Protein AF-A0A162ZWJ3-F1 (afdb_monomer_lite)

Foldseek 3Di:
DPPVVVVVVVVVVVPPDDDDVVVVVVVVVVVVVVVVVVVVVVVVVVVVVVVVLVVLLVCVCVVVPDDPQEAEAADPCLVAFAPADPVRVVVLVVDDFPDKDKDWDDDPPDPPWIKIWIWTHDRSWIWIWIDTPPDIDTAKTKDQDQPTHTPQPDGFFDFLVVVLVSGPPSVPDDPPGQWYWHAHPVAGKIWIWGDDPRTTRIIMIHHDDD

Sequence (210 aa):
MKQILLYTFIIFLFSCKPEVKNSKAIESMEKQLIEMEKKREEMEKRLKRDDSLLAEIQIAIEKNKFVPDVTVIDEKYSLNPFKLEKPILKNLFRSQYSSVDTTLFNNRHVDNQIDTVFTFKYGSSFIEIYKNSSEEFIKNGFSNSDTLNLNRGLRYGMSKTDFLKLLSNKDSISNSHNNFRIQNPEIVQNVDLKFVNSKLEYIHFEGYLD

Secondary structure (DSSP, 8-state):
--SHHHHHHHHHHTTS---SHHHHHHHHHHHHHHHHHHHHHHHHHHHHHHHHHHHHHHHHHHHHSPPS--EEEE-GGGS--B--PSSHHHHHTTS--SEEEEEEEE-SSSTTPEEEEEEEEETTEEEEEEE-SS-EEEEEEEESSTTS-BSTT--TT-BHHHHHTTSTTGGGS-TT--EEEEEETTTTEEEEEEEETTEEEEEEEE----

Organism: NCBI:txid1642818

pLDDT: mean 80.09, std 12.93, range [47.34, 94.94]

Structure (mmCIF, N/CA/C/O backbone):
data_AF-A0A162ZWJ3-F1
#
_entry.id   AF-A0A162ZWJ3-F1
#
loop_
_atom_site.group_PDB
_atom_site.id
_atom_site.type_symbol
_atom_site.label_atom_id
_atom_site.label_alt_id
_atom_site.label_comp_id
_atom_site.label_asym_id
_atom_site.label_entity_id
_atom_site.label_seq_id
_atom_site.pdbx_PDB_ins_code
_atom_site.Cartn_x
_atom_site.Cartn_y
_atom_site.Cartn_z
_atom_site.occupancy
_atom_site.B_iso_or_equiv
_atom_site.auth_seq_id
_atom_site.auth_comp_id
_atom_site.auth_asym_id
_atom_site.auth_atom_id
_atom_site.pdbx_PDB_model_num
ATOM 1 N N . MET A 1 1 ? 44.476 -43.364 -73.609 1.00 53.72 1 MET A N 1
ATOM 2 C CA . MET A 1 1 ? 44.354 -43.952 -72.251 1.00 53.72 1 MET A CA 1
ATOM 3 C C . MET A 1 1 ? 44.973 -43.044 -71.173 1.00 53.72 1 MET A C 1
ATOM 5 O O . MET A 1 1 ? 45.915 -43.444 -70.509 1.00 53.72 1 MET A O 1
ATOM 9 N N . LYS A 1 2 ? 44.483 -41.807 -70.991 1.00 50.19 2 LYS A N 1
ATOM 10 C CA . LYS A 1 2 ? 44.913 -40.925 -69.874 1.00 50.19 2 LYS A CA 1
ATOM 11 C C . LYS A 1 2 ? 43.765 -40.172 -69.177 1.00 50.19 2 LYS A C 1
ATOM 13 O O . LYS A 1 2 ? 43.999 -39.562 -68.147 1.00 50.19 2 LYS A O 1
ATOM 18 N N . GLN A 1 3 ? 42.528 -40.259 -69.677 1.00 50.03 3 GLN A N 1
ATOM 19 C CA . GLN A 1 3 ? 41.362 -39.581 -69.081 1.00 50.03 3 GLN A CA 1
ATOM 20 C C . GLN A 1 3 ? 40.516 -40.461 -68.146 1.00 50.03 3 GLN A C 1
ATOM 22 O O . GLN A 1 3 ? 39.739 -39.930 -67.363 1.00 50.03 3 GLN A O 1
ATOM 27 N N . ILE A 1 4 ? 40.695 -41.787 -68.158 1.00 52.69 4 ILE A N 1
ATOM 28 C CA . ILE A 1 4 ? 39.916 -42.703 -67.301 1.00 52.69 4 ILE A CA 1
ATOM 29 C C . ILE A 1 4 ? 40.479 -42.765 -65.867 1.00 52.69 4 ILE A C 1
ATOM 31 O O . ILE A 1 4 ? 39.736 -43.033 -64.931 1.00 52.69 4 ILE A O 1
ATOM 35 N N . LEU A 1 5 ? 41.759 -42.429 -65.659 1.00 49.91 5 LEU A N 1
ATOM 36 C CA . LEU A 1 5 ? 42.382 -42.461 -64.327 1.00 49.91 5 LEU A CA 1
ATOM 37 C C . LEU A 1 5 ? 42.019 -41.271 -63.421 1.00 49.91 5 LEU A C 1
ATOM 39 O O . LEU A 1 5 ? 42.228 -41.352 -62.215 1.00 49.91 5 LEU A O 1
ATOM 43 N N . LEU A 1 6 ? 41.485 -40.172 -63.969 1.00 48.44 6 LEU A N 1
ATOM 44 C CA . LEU A 1 6 ? 41.159 -38.985 -63.168 1.00 48.44 6 LEU A CA 1
ATOM 45 C C . LEU A 1 6 ? 39.773 -39.090 -62.508 1.00 48.44 6 LEU A C 1
ATOM 47 O O . LEU A 1 6 ? 39.563 -38.554 -61.424 1.00 48.44 6 LEU A O 1
ATOM 51 N N . TYR A 1 7 ? 38.844 -39.833 -63.118 1.00 51.84 7 TYR A N 1
ATOM 52 C CA . TYR A 1 7 ? 37.484 -39.992 -62.592 1.00 51.84 7 TYR A CA 1
ATOM 53 C C . TYR A 1 7 ? 37.395 -40.982 -61.422 1.00 51.84 7 TYR A C 1
ATOM 55 O O . TYR A 1 7 ? 36.586 -40.789 -60.518 1.00 51.84 7 TYR A O 1
ATOM 63 N N . THR A 1 8 ? 38.262 -41.995 -61.366 1.00 54.22 8 THR A N 1
ATOM 64 C CA . THR A 1 8 ? 38.306 -42.941 -60.239 1.00 54.22 8 THR A CA 1
ATOM 65 C C . THR A 1 8 ? 38.933 -42.348 -58.975 1.00 54.22 8 THR A C 1
ATOM 67 O O . THR A 1 8 ? 38.566 -42.758 -57.876 1.00 54.22 8 THR A O 1
ATOM 70 N N . PHE A 1 9 ? 39.803 -41.339 -59.089 1.00 52.16 9 PHE A N 1
ATOM 71 C CA . PHE A 1 9 ? 40.404 -40.684 -57.918 1.00 52.16 9 PHE A CA 1
ATOM 72 C C . PHE A 1 9 ? 39.427 -39.732 -57.200 1.00 52.16 9 PHE A C 1
ATOM 74 O O . PHE A 1 9 ? 39.486 -39.586 -55.981 1.00 52.16 9 PHE A O 1
ATOM 81 N N . ILE A 1 10 ? 38.473 -39.141 -57.929 1.00 54.44 10 ILE A N 1
ATOM 82 C CA . ILE A 1 10 ? 37.449 -38.253 -57.349 1.00 54.44 10 ILE A CA 1
ATOM 83 C C . ILE A 1 10 ? 36.386 -39.057 -56.582 1.00 54.44 10 ILE A C 1
ATOM 85 O O . ILE A 1 10 ? 35.936 -38.622 -55.524 1.00 54.44 10 ILE A O 1
ATOM 89 N N . ILE A 1 11 ? 36.046 -40.267 -57.040 1.00 56.38 11 ILE A N 1
ATOM 90 C CA . ILE A 1 11 ? 35.100 -41.1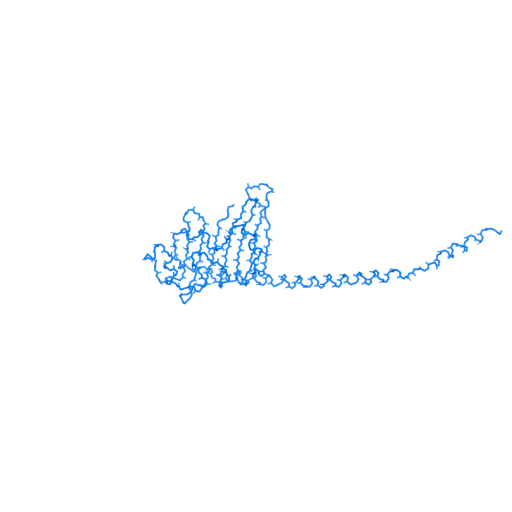51 -56.334 1.00 56.38 11 ILE A CA 1
ATOM 91 C C . ILE A 1 11 ? 35.707 -41.672 -55.017 1.00 56.38 11 ILE A C 1
ATOM 93 O O . ILE A 1 11 ? 34.995 -41.820 -54.026 1.00 56.38 11 ILE A O 1
ATOM 97 N N . PHE A 1 12 ? 37.031 -41.863 -54.954 1.00 51.53 12 PHE A N 1
ATOM 98 C CA . PHE A 1 12 ? 37.709 -42.307 -53.730 1.00 51.53 12 PHE A CA 1
ATOM 99 C C . PHE A 1 12 ? 37.776 -41.219 -52.641 1.00 51.53 12 PHE A C 1
ATOM 101 O O . PHE A 1 12 ? 37.755 -41.536 -51.453 1.00 51.53 12 PHE A O 1
ATOM 108 N N . LEU A 1 13 ? 37.789 -39.934 -53.020 1.00 49.53 13 LEU A N 1
ATOM 109 C CA . LEU A 1 13 ? 37.800 -38.813 -52.068 1.00 49.53 13 LEU A CA 1
ATOM 110 C C . LEU A 1 13 ? 36.421 -38.506 -51.459 1.00 49.53 13 LEU A C 1
ATOM 112 O O . LEU A 1 13 ? 36.355 -37.888 -50.399 1.00 49.53 13 LEU A O 1
ATOM 116 N N . PHE A 1 14 ? 35.330 -38.988 -52.063 1.00 50.22 14 PHE A N 1
ATOM 117 C CA . PHE A 1 14 ? 33.974 -38.854 -51.513 1.00 50.22 14 PHE A CA 1
ATOM 118 C C . PHE A 1 14 ? 33.547 -40.005 -50.589 1.00 50.22 14 PHE A C 1
ATOM 120 O O . PHE A 1 14 ? 32.457 -39.959 -50.027 1.00 50.22 14 PHE A O 1
ATOM 127 N N . SER A 1 15 ? 34.407 -41.005 -50.363 1.00 47.34 15 SER A N 1
ATOM 128 C CA . SER A 1 15 ? 34.118 -42.116 -49.443 1.00 47.34 15 SER A CA 1
ATOM 129 C C . SER A 1 15 ? 34.681 -41.916 -48.025 1.00 47.34 15 SER A C 1
ATOM 131 O O . SER A 1 15 ? 34.673 -42.844 -47.210 1.00 47.34 15 SER A O 1
ATOM 133 N N . CYS A 1 16 ? 35.143 -40.705 -47.692 1.00 49.50 16 CYS A N 1
ATOM 134 C CA . CYS A 1 16 ? 35.454 -40.319 -46.317 1.00 49.50 16 CYS A CA 1
ATOM 135 C C . CYS A 1 16 ? 34.159 -40.071 -45.530 1.00 49.50 16 CYS A C 1
ATOM 137 O O . CYS A 1 16 ? 33.628 -38.965 -45.519 1.00 49.50 16 CYS A O 1
ATOM 139 N N . LYS A 1 17 ? 33.681 -41.145 -44.890 1.00 53.56 17 LYS A N 1
ATOM 140 C CA . LYS A 1 17 ? 32.814 -41.205 -43.699 1.00 53.56 17 LYS A CA 1
ATOM 141 C C . LYS A 1 17 ? 32.228 -39.859 -43.220 1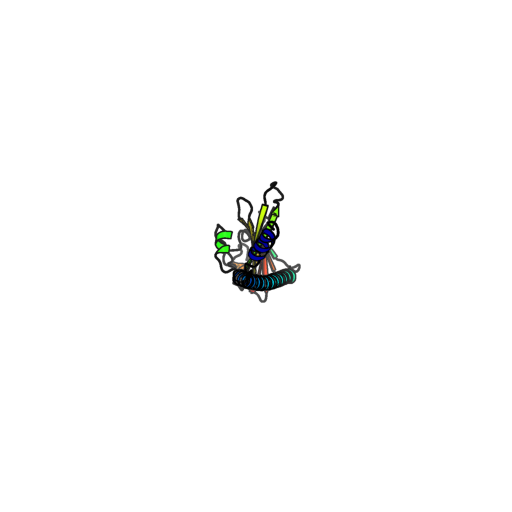.00 53.56 17 LYS A C 1
ATOM 143 O O . LYS A 1 17 ? 32.961 -39.077 -42.604 1.00 53.56 17 LYS A O 1
ATOM 148 N N . PRO A 1 18 ? 30.908 -39.628 -43.333 1.00 56.66 18 PRO A N 1
ATOM 149 C CA . PRO A 1 18 ? 30.226 -38.862 -42.303 1.00 56.66 18 PRO A CA 1
ATOM 150 C C . PRO A 1 18 ? 30.114 -39.745 -41.042 1.00 56.66 18 PRO A C 1
ATOM 152 O O . PRO A 1 18 ? 30.454 -40.920 -41.075 1.00 56.66 18 PRO A O 1
ATOM 155 N N . GLU A 1 19 ? 29.616 -39.196 -39.938 1.00 55.38 19 GLU A N 1
ATOM 156 C CA . GLU A 1 19 ? 29.216 -39.953 -38.733 1.00 55.38 19 GLU A CA 1
ATOM 157 C C . GLU A 1 19 ? 30.344 -40.396 -37.793 1.00 55.38 19 GLU A C 1
ATOM 159 O O . GLU A 1 19 ? 30.771 -41.536 -37.820 1.00 55.38 19 GLU A O 1
ATOM 164 N N . VAL A 1 20 ? 30.760 -39.492 -36.893 1.00 51.88 20 VAL A N 1
ATOM 165 C CA . VAL A 1 20 ? 30.889 -39.765 -35.433 1.00 51.88 20 VAL A CA 1
ATOM 166 C C . VAL A 1 20 ? 30.821 -38.436 -34.646 1.00 51.88 20 VAL A C 1
ATOM 168 O O . VAL A 1 20 ? 30.349 -38.403 -33.515 1.00 51.88 20 VAL A O 1
ATOM 171 N N . LYS A 1 21 ? 31.218 -37.292 -35.231 1.00 50.81 21 LYS A N 1
ATOM 172 C CA . LYS A 1 21 ? 31.244 -35.996 -34.510 1.00 50.81 21 LYS A CA 1
ATOM 173 C C . LYS A 1 21 ? 29.876 -35.325 -34.287 1.00 50.81 21 LYS A C 1
ATOM 175 O O . LYS A 1 21 ? 29.793 -34.447 -33.436 1.00 50.81 21 LYS A O 1
ATOM 180 N N . ASN A 1 22 ? 28.816 -35.752 -34.980 1.00 56.41 22 ASN A N 1
ATOM 181 C CA . ASN A 1 22 ? 27.479 -35.150 -34.849 1.00 56.41 22 ASN A CA 1
ATOM 182 C C . ASN A 1 22 ? 26.631 -35.728 -33.704 1.00 56.41 22 ASN A C 1
ATOM 184 O O . ASN A 1 22 ? 25.796 -35.005 -33.178 1.00 56.41 22 ASN A O 1
ATOM 188 N N . SER A 1 23 ? 26.845 -36.976 -33.263 1.00 65.06 23 SER A N 1
ATOM 189 C CA . SER A 1 23 ? 25.971 -37.592 -32.241 1.00 65.06 23 SER A CA 1
ATOM 190 C C . SER A 1 23 ? 26.096 -36.898 -30.877 1.00 65.06 23 SER A C 1
ATOM 192 O O . SER A 1 23 ? 25.087 -36.591 -30.256 1.00 65.06 23 SER A O 1
ATOM 194 N N . LYS A 1 24 ? 27.315 -36.531 -30.455 1.00 72.38 24 LYS A N 1
ATOM 195 C CA . LYS A 1 24 ? 27.525 -35.790 -29.197 1.00 72.38 24 LYS A CA 1
ATOM 196 C C . LYS A 1 24 ? 26.964 -34.367 -29.231 1.00 72.38 24 LYS A C 1
ATOM 198 O O . LYS A 1 24 ? 26.539 -33.856 -28.200 1.00 72.38 24 LYS A O 1
ATOM 203 N N . ALA A 1 25 ? 26.984 -33.720 -30.398 1.00 70.31 25 ALA A N 1
ATOM 204 C CA . ALA A 1 25 ? 26.403 -32.391 -30.573 1.00 70.31 25 ALA A CA 1
ATOM 205 C C . ALA A 1 25 ? 24.869 -32.452 -30.522 1.00 70.31 25 ALA A C 1
ATOM 207 O O . ALA A 1 25 ? 24.254 -31.634 -29.846 1.00 70.31 25 ALA A O 1
ATOM 208 N N . ILE A 1 26 ? 24.273 -33.468 -31.155 1.00 75.44 26 ILE A N 1
ATOM 209 C CA . ILE A 1 26 ? 22.828 -33.725 -31.128 1.00 75.44 26 ILE A CA 1
ATOM 210 C C . ILE A 1 26 ? 22.361 -34.046 -29.701 1.00 75.44 26 ILE A C 1
ATOM 212 O O . ILE A 1 26 ? 21.466 -33.374 -29.202 1.00 75.44 26 ILE A O 1
ATOM 216 N N . GLU A 1 27 ? 23.033 -34.955 -28.986 1.00 81.19 27 GLU A N 1
ATOM 217 C CA . GLU A 1 27 ? 22.712 -35.264 -27.579 1.00 81.19 27 GLU A CA 1
ATOM 218 C C . GLU A 1 27 ? 22.840 -34.037 -26.658 1.00 81.19 27 GLU A C 1
ATOM 220 O O . GLU A 1 27 ? 22.075 -33.868 -25.707 1.00 81.19 27 GLU A O 1
ATOM 225 N N . SER A 1 28 ? 23.819 -33.164 -26.918 1.00 85.31 28 SER A N 1
ATOM 226 C CA . SER A 1 28 ? 23.982 -31.915 -26.168 1.00 85.31 28 SER A CA 1
ATOM 227 C C . SER A 1 28 ? 22.841 -30.934 -26.441 1.00 85.31 28 SER A C 1
ATOM 229 O O . SER A 1 28 ? 22.380 -30.270 -25.513 1.00 85.31 28 SER A O 1
ATOM 231 N N . MET A 1 29 ? 22.389 -30.831 -27.692 1.00 77.94 29 MET A N 1
ATOM 232 C CA . MET A 1 29 ? 21.261 -29.980 -28.069 1.00 77.94 29 MET A CA 1
ATOM 233 C C . MET A 1 29 ? 19.941 -30.500 -27.493 1.00 77.94 29 MET A C 1
ATOM 235 O O . MET A 1 29 ? 19.161 -29.710 -26.972 1.00 77.94 29 MET A O 1
ATOM 239 N N . GLU A 1 30 ? 19.713 -31.814 -27.511 1.00 88.12 30 GLU A N 1
ATOM 240 C CA . GLU A 1 30 ? 18.526 -32.437 -26.909 1.00 88.12 30 GLU A CA 1
ATOM 241 C C . GLU A 1 30 ? 18.456 -32.179 -25.401 1.00 88.12 30 GLU A C 1
ATOM 243 O O . GLU A 1 30 ? 17.410 -31.790 -24.884 1.00 88.12 30 GLU A O 1
ATOM 248 N N . LYS A 1 31 ? 19.583 -32.300 -24.687 1.00 90.50 31 LYS A N 1
ATOM 249 C CA . LYS A 1 31 ? 19.645 -31.962 -23.255 1.00 90.50 31 LYS A CA 1
ATOM 250 C C . LYS A 1 31 ? 19.317 -30.495 -22.985 1.00 90.50 31 LYS A C 1
ATOM 252 O O . LYS A 1 31 ? 18.584 -30.208 -22.041 1.00 90.50 31 LYS A O 1
ATOM 257 N N . GLN A 1 32 ? 19.833 -29.579 -23.806 1.00 86.00 32 GLN A N 1
ATOM 258 C CA . GLN A 1 32 ? 19.516 -28.153 -23.685 1.00 86.00 32 GLN A CA 1
ATOM 259 C C . GLN A 1 32 ? 18.037 -27.874 -23.968 1.00 86.00 32 GLN A C 1
ATOM 261 O O . GLN A 1 32 ? 17.426 -27.093 -23.244 1.00 86.00 32 GLN A O 1
ATOM 266 N N . LEU A 1 33 ? 17.449 -28.533 -24.970 1.00 84.81 33 LEU A N 1
ATOM 267 C CA . LEU A 1 33 ? 16.031 -28.398 -25.299 1.00 84.81 33 LEU A CA 1
ATOM 268 C C . LEU A 1 33 ? 15.142 -28.843 -24.129 1.00 84.81 33 LEU A C 1
ATOM 270 O O . LEU A 1 33 ? 14.282 -28.079 -23.702 1.00 84.81 33 LEU A O 1
ATOM 274 N N . ILE A 1 34 ? 15.421 -30.012 -23.545 1.00 92.19 34 ILE A N 1
ATOM 275 C CA . ILE A 1 34 ? 14.692 -30.537 -22.379 1.00 92.19 34 ILE A CA 1
ATOM 276 C C . ILE A 1 34 ? 14.821 -29.592 -21.174 1.00 92.19 34 ILE A C 1
ATOM 278 O O . ILE A 1 34 ? 13.849 -29.340 -20.460 1.00 92.19 34 ILE A O 1
ATOM 282 N N . GLU A 1 35 ? 16.013 -29.038 -20.930 1.00 92.00 35 GLU A N 1
ATOM 283 C CA . GLU A 1 35 ? 16.216 -28.080 -19.838 1.00 92.00 35 GLU A CA 1
ATOM 284 C C . GLU A 1 35 ? 15.434 -26.775 -20.068 1.00 92.00 35 GLU A C 1
ATOM 286 O O . GLU A 1 35 ? 14.849 -26.229 -19.128 1.00 92.00 35 GLU A O 1
ATOM 291 N N . MET A 1 36 ? 15.385 -26.283 -21.310 1.00 77.88 36 MET A N 1
ATOM 292 C CA . MET A 1 36 ? 14.591 -25.106 -21.671 1.00 77.88 36 MET A CA 1
ATOM 293 C C . MET A 1 36 ? 13.089 -25.359 -21.534 1.00 77.88 36 MET A C 1
ATOM 295 O O . MET A 1 36 ? 12.389 -24.504 -20.995 1.00 77.88 36 MET A O 1
ATOM 299 N N . GLU A 1 37 ? 12.592 -26.517 -21.970 1.00 86.88 37 GLU A N 1
ATOM 300 C CA . GLU A 1 37 ? 11.185 -26.901 -21.815 1.00 86.88 37 GLU A CA 1
ATOM 301 C C . GLU A 1 37 ? 10.795 -26.979 -20.340 1.00 86.88 37 GLU A C 1
ATOM 303 O O . GLU A 1 37 ? 9.795 -26.388 -19.933 1.00 86.88 37 GLU A O 1
ATOM 308 N N . LYS A 1 38 ? 11.642 -27.586 -19.500 1.00 90.50 38 LYS A N 1
ATOM 309 C CA . LYS A 1 38 ? 11.417 -27.625 -18.051 1.00 90.50 38 LYS A CA 1
ATOM 310 C C . LYS A 1 38 ? 11.377 -26.223 -17.434 1.00 90.50 38 LYS A C 1
ATOM 312 O O . LYS A 1 38 ? 10.484 -25.925 -16.642 1.00 90.50 38 LYS A O 1
ATOM 317 N N . LYS A 1 39 ? 12.310 -25.338 -17.811 1.00 84.56 39 LYS A N 1
ATOM 318 C CA . LYS A 1 39 ? 12.309 -23.932 -17.359 1.00 84.56 39 LYS A CA 1
ATOM 319 C C . LYS A 1 39 ? 11.060 -23.188 -17.823 1.00 84.56 39 LYS A C 1
ATOM 321 O O . LYS A 1 39 ? 10.511 -22.397 -17.059 1.00 84.56 39 LYS A O 1
ATOM 326 N N . ARG A 1 40 ? 10.596 -23.448 -19.047 1.00 80.12 40 ARG A N 1
ATOM 327 C CA . ARG A 1 40 ? 9.364 -22.871 -19.590 1.00 80.12 40 ARG A CA 1
ATOM 328 C C . ARG A 1 40 ? 8.139 -23.334 -18.805 1.00 80.12 40 ARG A C 1
ATOM 330 O O . ARG A 1 40 ? 7.343 -22.491 -18.406 1.00 80.12 40 ARG A O 1
ATOM 337 N N . GLU A 1 41 ? 8.000 -24.627 -18.525 1.00 84.00 41 GLU A N 1
ATOM 338 C CA . GLU A 1 41 ? 6.887 -25.144 -17.718 1.00 84.00 41 GLU A CA 1
ATOM 339 C C . GLU A 1 41 ? 6.884 -24.576 -16.293 1.00 84.00 41 GLU A C 1
ATOM 341 O O . GLU A 1 41 ? 5.829 -24.247 -15.748 1.00 84.00 41 GLU A O 1
ATOM 346 N N . GLU A 1 42 ? 8.059 -24.453 -15.669 1.00 83.69 42 GLU A N 1
ATOM 347 C CA . GLU A 1 42 ? 8.193 -23.812 -14.359 1.00 83.69 42 GLU A CA 1
ATOM 348 C C . GLU A 1 42 ? 7.791 -22.333 -14.410 1.00 83.69 42 GLU A C 1
ATOM 350 O O . GLU A 1 42 ? 7.106 -21.856 -13.503 1.00 83.69 42 GLU A O 1
ATOM 355 N N . MET A 1 43 ? 8.162 -21.620 -15.477 1.00 68.75 43 MET A N 1
ATOM 356 C CA . MET A 1 43 ? 7.781 -20.225 -15.701 1.00 68.75 43 MET A CA 1
ATOM 357 C C . MET A 1 43 ? 6.269 -20.076 -15.915 1.00 68.75 43 MET A C 1
ATOM 359 O O . MET A 1 43 ? 5.649 -19.241 -15.263 1.00 68.75 43 MET A O 1
ATOM 363 N N . GLU A 1 44 ? 5.649 -20.924 -16.740 1.00 73.25 44 GLU A N 1
ATOM 364 C CA . GLU A 1 44 ? 4.196 -20.924 -16.971 1.00 73.25 44 GLU A CA 1
ATOM 365 C C . GLU A 1 44 ? 3.408 -21.243 -15.686 1.00 73.25 44 GLU A C 1
ATOM 367 O O . GLU A 1 44 ? 2.371 -20.631 -15.419 1.00 73.25 44 GLU A O 1
ATOM 372 N N . LYS A 1 45 ? 3.901 -22.167 -14.848 1.00 76.56 45 LYS A N 1
ATOM 373 C CA . LYS A 1 45 ? 3.296 -22.471 -13.538 1.00 76.56 45 LYS A CA 1
ATOM 374 C C . LYS A 1 45 ? 3.388 -21.297 -12.563 1.00 76.56 45 LYS A C 1
ATOM 376 O O . LYS A 1 45 ? 2.452 -21.094 -11.791 1.00 76.56 45 LYS A O 1
ATOM 381 N N . ARG A 1 46 ? 4.497 -20.548 -12.573 1.00 66.50 46 ARG A N 1
ATOM 382 C CA . ARG A 1 46 ? 4.653 -19.327 -11.763 1.00 66.50 46 ARG A CA 1
ATOM 383 C C . ARG A 1 46 ? 3.690 -18.240 -12.228 1.00 66.50 46 ARG A C 1
ATOM 385 O O . ARG A 1 46 ? 2.929 -17.748 -11.406 1.00 66.50 46 ARG A O 1
ATOM 392 N N . LEU A 1 47 ? 3.628 -17.991 -13.538 1.00 62.97 47 LEU A N 1
ATOM 393 C CA . LEU A 1 47 ? 2.747 -16.982 -14.132 1.00 62.97 47 LEU A CA 1
ATOM 394 C C . LEU A 1 47 ? 1.276 -17.200 -13.732 1.00 62.97 47 LEU A C 1
ATOM 396 O O . LEU A 1 47 ? 0.630 -16.304 -13.202 1.00 62.97 47 LEU A O 1
ATOM 400 N N . LYS A 1 48 ? 0.778 -18.439 -13.865 1.00 68.00 48 LYS A N 1
ATOM 401 C CA . LYS A 1 48 ? -0.595 -18.799 -13.462 1.00 68.00 48 LYS A CA 1
ATOM 402 C C . LYS A 1 48 ? -0.873 -18.577 -11.972 1.00 68.00 48 LYS A C 1
ATOM 404 O O . LYS A 1 48 ? -2.007 -18.289 -11.598 1.00 68.00 48 LYS A O 1
ATOM 409 N N . ARG A 1 49 ? 0.134 -18.757 -11.111 1.00 70.19 49 ARG A N 1
ATOM 410 C CA . ARG A 1 49 ? 0.006 -18.524 -9.667 1.00 70.19 49 ARG A CA 1
ATOM 411 C C . ARG A 1 49 ? -0.063 -17.028 -9.358 1.00 70.19 49 ARG A C 1
ATOM 413 O O . ARG A 1 49 ? -0.890 -16.633 -8.542 1.00 70.19 49 ARG A O 1
ATOM 420 N N . ASP A 1 50 ? 0.773 -16.224 -10.008 1.00 65.50 50 ASP A N 1
ATOM 421 C CA . ASP A 1 50 ? 0.812 -14.774 -9.805 1.00 65.50 50 ASP A CA 1
ATOM 422 C C . ASP A 1 50 ? -0.487 -14.098 -10.280 1.00 65.50 50 ASP A C 1
ATOM 424 O O . ASP A 1 50 ? -1.015 -13.241 -9.565 1.00 65.50 50 ASP A O 1
ATOM 428 N N . ASP A 1 51 ? -1.059 -14.552 -11.402 1.00 70.38 51 ASP A N 1
ATOM 429 C CA . ASP A 1 51 ? -2.365 -14.096 -11.907 1.00 70.38 51 ASP A CA 1
ATOM 430 C C . ASP A 1 51 ? -3.511 -14.430 -10.935 1.00 70.38 51 ASP A C 1
ATOM 432 O O . ASP A 1 51 ? -4.366 -13.587 -10.651 1.00 70.38 51 ASP A O 1
ATOM 436 N N . SER A 1 52 ? -3.513 -15.647 -10.376 1.00 72.06 52 SER A N 1
ATOM 437 C CA . SER A 1 52 ? -4.499 -16.064 -9.366 1.00 72.06 52 SER A CA 1
ATOM 438 C C . SER A 1 52 ? -4.428 -15.184 -8.118 1.00 72.06 52 SER A C 1
ATOM 440 O O . SER A 1 52 ? -5.454 -14.758 -7.593 1.00 72.06 52 SER A O 1
ATOM 442 N N . LEU A 1 53 ? -3.215 -14.867 -7.662 1.00 71.50 53 LEU A N 1
ATOM 443 C CA . LEU A 1 53 ? -3.002 -14.067 -6.461 1.00 71.50 53 LEU A CA 1
ATOM 444 C C . LEU A 1 53 ? -3.397 -12.596 -6.673 1.00 71.50 53 LEU A C 1
ATOM 446 O O . LEU A 1 53 ? -3.960 -11.978 -5.773 1.00 71.50 53 LEU A O 1
ATOM 450 N N . LEU A 1 54 ? -3.184 -12.041 -7.873 1.00 69.12 54 LEU A N 1
ATOM 451 C CA . LEU A 1 54 ? -3.704 -10.715 -8.235 1.00 69.12 54 LEU A CA 1
ATOM 452 C C . LEU A 1 54 ? -5.231 -10.671 -8.214 1.00 69.12 54 LEU A C 1
ATOM 454 O O . LEU A 1 54 ? -5.805 -9.726 -7.675 1.00 69.12 54 LEU A O 1
ATOM 458 N N . ALA A 1 55 ? -5.889 -11.693 -8.764 1.00 71.06 55 ALA A N 1
ATOM 459 C CA . ALA A 1 55 ? -7.343 -11.781 -8.742 1.00 71.06 55 ALA A CA 1
ATOM 460 C C . ALA A 1 55 ? -7.880 -11.865 -7.302 1.00 71.06 55 ALA A C 1
ATOM 462 O O . ALA A 1 55 ? -8.836 -11.169 -6.965 1.00 71.06 55 ALA A O 1
ATOM 463 N N . GLU A 1 56 ? -7.241 -12.649 -6.431 1.00 72.56 56 GLU A N 1
ATOM 464 C CA . GLU A 1 56 ? -7.593 -12.737 -5.009 1.00 72.56 56 GLU A CA 1
ATOM 465 C C . GLU A 1 56 ? -7.422 -11.400 -4.277 1.00 72.56 56 GLU A C 1
ATOM 467 O O . GLU A 1 56 ? -8.315 -10.997 -3.528 1.00 72.56 56 GLU A O 1
ATOM 472 N N . ILE A 1 57 ? -6.322 -10.681 -4.530 1.00 69.62 57 ILE A N 1
ATOM 473 C CA . ILE A 1 57 ? -6.093 -9.338 -3.981 1.00 69.62 57 ILE A CA 1
ATOM 474 C C . ILE A 1 57 ? -7.174 -8.375 -4.473 1.00 69.62 57 ILE A C 1
ATOM 476 O O . ILE A 1 57 ? -7.779 -7.677 -3.661 1.00 69.62 57 ILE A O 1
ATOM 480 N N . GLN A 1 58 ? -7.475 -8.358 -5.774 1.00 73.75 58 GLN A N 1
ATOM 481 C CA . GLN A 1 58 ? -8.491 -7.465 -6.330 1.00 73.75 58 GLN A CA 1
ATOM 482 C C . GLN A 1 58 ? -9.878 -7.766 -5.748 1.00 73.75 58 GLN A C 1
ATOM 484 O O . GLN A 1 58 ? -10.603 -6.846 -5.375 1.00 73.75 58 GLN A O 1
ATOM 489 N N . ILE A 1 59 ? -10.235 -9.045 -5.601 1.00 73.12 59 ILE A N 1
ATOM 490 C CA . ILE A 1 59 ? -11.477 -9.469 -4.944 1.00 73.12 59 ILE A CA 1
ATOM 491 C C . ILE A 1 59 ? -11.486 -9.026 -3.479 1.00 73.12 59 ILE A C 1
ATOM 493 O O . ILE A 1 59 ? -12.513 -8.552 -2.994 1.00 73.12 59 ILE A O 1
ATOM 497 N N . ALA A 1 60 ? -10.367 -9.151 -2.762 1.00 68.44 60 ALA A N 1
ATOM 498 C CA . ALA A 1 60 ? -10.257 -8.697 -1.380 1.00 68.44 60 ALA A CA 1
ATOM 499 C C . ALA A 1 60 ? -10.408 -7.174 -1.266 1.00 68.44 60 ALA A C 1
ATOM 501 O O . ALA A 1 60 ? -11.093 -6.716 -0.351 1.00 68.44 60 ALA A O 1
ATOM 502 N N . ILE A 1 61 ? -9.838 -6.396 -2.190 1.00 69.50 61 ILE A N 1
ATOM 503 C CA . ILE A 1 61 ? -10.021 -4.941 -2.257 1.00 69.50 61 ILE A CA 1
ATOM 504 C C . ILE A 1 61 ? -11.489 -4.615 -2.532 1.00 69.50 61 ILE A C 1
ATOM 506 O O . ILE A 1 61 ? -12.093 -3.890 -1.752 1.00 69.50 61 ILE A O 1
ATOM 510 N N . GLU A 1 62 ? -12.090 -5.178 -3.582 1.00 73.19 62 GLU A N 1
ATOM 511 C CA . GLU A 1 62 ? -13.474 -4.878 -3.978 1.00 73.19 62 GLU A CA 1
ATOM 512 C C . GLU A 1 62 ? -14.490 -5.305 -2.908 1.00 73.19 62 GLU A C 1
ATOM 514 O O . GLU A 1 62 ? -15.388 -4.542 -2.562 1.00 73.19 62 GLU A O 1
ATOM 519 N N . LYS A 1 63 ? -14.313 -6.479 -2.289 1.00 69.31 63 LYS A N 1
ATOM 520 C CA . LYS A 1 63 ? -15.155 -6.943 -1.170 1.00 69.31 63 LYS A CA 1
ATOM 521 C C . LYS A 1 63 ? -15.044 -6.040 0.063 1.00 69.31 63 LYS A C 1
ATOM 523 O O . LYS A 1 63 ? -15.958 -6.008 0.890 1.00 69.31 63 LYS A O 1
ATOM 528 N N . ASN A 1 64 ? -13.920 -5.347 0.224 1.00 64.25 64 ASN A N 1
ATOM 529 C CA . ASN A 1 64 ? -13.679 -4.439 1.343 1.00 64.25 64 ASN A CA 1
ATOM 530 C C . ASN A 1 64 ? -13.791 -2.956 0.976 1.00 64.25 64 ASN A C 1
ATOM 532 O O . ASN A 1 64 ? -13.646 -2.119 1.865 1.00 64.25 64 ASN A O 1
ATOM 536 N N . LYS A 1 65 ? -14.108 -2.636 -0.281 1.00 65.06 65 LYS A N 1
ATOM 537 C CA . LYS A 1 65 ? -14.373 -1.278 -0.753 1.00 65.06 65 LYS A CA 1
ATOM 538 C C . LYS A 1 65 ? -15.563 -0.720 0.035 1.00 65.06 65 LYS A C 1
ATOM 540 O O . LYS A 1 65 ? -16.562 -1.408 0.245 1.00 65.06 65 LYS A O 1
ATOM 545 N N . PHE A 1 66 ? -15.394 0.480 0.580 1.00 61.41 66 PHE A N 1
ATOM 546 C CA . PHE A 1 66 ? -16.199 0.973 1.700 1.00 61.41 66 PHE A CA 1
ATOM 547 C C . PHE A 1 66 ? -17.698 1.137 1.395 1.00 61.41 66 PHE A C 1
ATOM 549 O O . PHE A 1 66 ? -18.103 1.595 0.331 1.00 61.41 66 PHE A O 1
ATOM 556 N N . VAL A 1 67 ? -18.504 0.804 2.408 1.00 56.19 67 VAL A N 1
ATOM 557 C CA . VAL A 1 67 ? -19.937 1.121 2.570 1.00 56.19 67 VAL A CA 1
ATOM 558 C C . VAL A 1 67 ? -20.042 2.572 3.102 1.00 56.19 67 VAL A C 1
ATOM 560 O O . VAL A 1 67 ? -19.115 2.985 3.798 1.00 56.19 67 VAL A O 1
ATOM 563 N N . PRO A 1 68 ? -21.114 3.351 2.835 1.00 57.53 68 PRO A N 1
ATOM 564 C CA . PRO A 1 68 ? -21.226 4.803 3.112 1.00 57.53 68 PRO A CA 1
ATOM 565 C C . PRO A 1 68 ? -21.012 5.318 4.552 1.00 57.53 68 PRO A C 1
ATOM 567 O O . PRO A 1 68 ? -21.144 6.516 4.780 1.00 57.53 68 PRO A O 1
ATOM 570 N N . ASP A 1 69 ? -20.674 4.471 5.520 1.00 75.06 69 ASP A N 1
ATOM 571 C CA . ASP A 1 69 ? -20.440 4.864 6.911 1.00 75.06 69 ASP A CA 1
ATOM 572 C C . ASP A 1 69 ? -18.936 4.892 7.208 1.00 75.06 69 ASP A C 1
ATOM 574 O O . ASP A 1 69 ? -18.399 3.940 7.773 1.00 75.06 69 ASP A O 1
ATOM 578 N N . VAL A 1 70 ? -18.241 5.935 6.739 1.00 86.12 70 VAL A N 1
ATOM 579 C CA . VAL A 1 70 ? -16.802 6.161 6.961 1.00 86.12 70 VAL A CA 1
ATOM 580 C C . VAL A 1 70 ? -16.619 7.381 7.850 1.00 86.12 70 VAL A C 1
ATOM 582 O O . VAL A 1 70 ? -17.037 8.481 7.496 1.00 86.12 70 VAL A O 1
ATOM 585 N N . THR A 1 71 ? -15.937 7.211 8.983 1.00 89.75 71 THR A N 1
ATOM 586 C CA . THR A 1 71 ? -15.471 8.358 9.769 1.00 89.75 71 THR A CA 1
ATOM 587 C C . THR A 1 71 ? -14.183 8.893 9.171 1.00 89.75 71 THR A C 1
ATOM 589 O O . THR A 1 71 ? -13.172 8.191 9.137 1.00 89.75 71 THR A O 1
ATOM 592 N N . VAL A 1 72 ? -14.220 10.139 8.718 1.00 88.44 72 VAL A N 1
ATOM 593 C CA . VAL A 1 72 ? -13.043 10.837 8.206 1.00 88.44 72 VAL A CA 1
ATOM 594 C C . VAL A 1 72 ? -12.318 11.522 9.361 1.00 88.44 72 VAL A C 1
ATOM 596 O O . VAL A 1 72 ? -12.942 12.161 10.206 1.00 88.44 72 VAL A O 1
ATOM 599 N N . ILE A 1 73 ? -11.002 11.347 9.408 1.00 88.25 73 ILE A N 1
ATOM 600 C CA . ILE A 1 73 ? -10.110 11.881 10.431 1.00 88.25 73 ILE A CA 1
ATOM 601 C C . ILE A 1 73 ? -9.011 12.672 9.724 1.00 88.25 73 ILE A C 1
ATOM 603 O O . ILE A 1 73 ? -8.234 12.108 8.951 1.00 88.25 73 ILE A O 1
ATOM 607 N N . ASP A 1 74 ? -8.929 13.964 10.023 1.00 85.00 74 ASP A N 1
ATOM 608 C CA . ASP A 1 74 ? -7.903 14.854 9.485 1.00 85.00 74 ASP A CA 1
ATOM 609 C C . ASP A 1 74 ? -6.643 14.797 10.350 1.00 85.00 74 ASP A C 1
ATOM 611 O O . ASP A 1 74 ? -6.507 15.518 11.338 1.00 85.00 74 ASP A O 1
ATOM 615 N N . GLU A 1 75 ? -5.699 13.930 9.985 1.00 78.38 75 GLU A N 1
ATOM 616 C CA . GLU A 1 75 ? -4.440 13.781 10.711 1.00 78.38 75 GLU A CA 1
ATOM 617 C C . GLU A 1 75 ? -3.246 13.528 9.790 1.00 78.38 75 GLU A C 1
ATOM 619 O O . GLU A 1 75 ? -3.300 12.783 8.814 1.00 78.38 75 GLU A O 1
ATOM 624 N N . LYS A 1 76 ? -2.076 14.036 10.200 1.00 72.44 76 LYS A N 1
ATOM 625 C CA . LYS A 1 76 ? -0.786 13.782 9.529 1.00 72.44 76 LYS A CA 1
ATOM 626 C C . LYS A 1 76 ? -0.290 12.331 9.666 1.00 72.44 76 LYS A C 1
ATOM 628 O O . LYS A 1 76 ? 0.873 12.049 9.377 1.00 72.44 76 LYS A O 1
ATOM 633 N N . TYR A 1 77 ? -1.115 11.409 10.166 1.00 66.88 77 TYR A N 1
ATOM 634 C CA . TYR A 1 77 ? -0.791 9.984 10.278 1.00 66.88 77 TYR A CA 1
ATOM 635 C C . TYR A 1 77 ? -0.740 9.269 8.925 1.00 66.88 77 TYR A C 1
ATOM 637 O O . TYR A 1 77 ? -0.073 8.241 8.833 1.00 66.88 77 TYR A O 1
ATOM 645 N N . SER A 1 78 ? -1.352 9.823 7.871 1.00 63.72 78 SER A N 1
ATOM 646 C CA . SER A 1 78 ? -1.224 9.267 6.517 1.00 63.72 78 SER A CA 1
ATOM 647 C C . SER A 1 78 ? 0.163 9.477 5.891 1.00 63.72 78 SER A C 1
ATOM 649 O O . SER A 1 78 ? 0.492 8.820 4.908 1.00 63.72 78 SER A O 1
ATOM 651 N N . LEU A 1 79 ? 1.027 10.313 6.485 1.00 66.94 79 LEU A N 1
ATOM 652 C CA . LEU A 1 79 ? 2.423 10.453 6.067 1.00 66.94 79 LEU A CA 1
ATOM 653 C C . LEU A 1 79 ? 3.232 9.210 6.469 1.00 66.94 79 LEU A C 1
ATOM 655 O O . LEU A 1 79 ? 3.714 9.110 7.600 1.00 66.94 79 LEU A O 1
ATOM 659 N N . ASN A 1 80 ? 3.433 8.300 5.515 1.00 73.44 80 ASN A N 1
ATOM 660 C CA . ASN A 1 80 ? 4.188 7.047 5.657 1.00 73.44 80 ASN A CA 1
ATOM 661 C C . ASN A 1 80 ? 3.565 6.067 6.672 1.00 73.44 80 ASN A C 1
ATOM 663 O O . ASN A 1 80 ? 4.143 5.828 7.742 1.00 73.44 80 ASN A O 1
ATOM 667 N N . PRO A 1 81 ? 2.416 5.450 6.337 1.00 75.81 81 PRO A N 1
ATOM 668 C CA . PRO A 1 81 ? 1.752 4.486 7.217 1.00 75.81 81 PRO A CA 1
ATOM 669 C C . PRO A 1 81 ? 2.548 3.190 7.391 1.00 75.81 81 PRO A C 1
ATOM 671 O O . PRO A 1 81 ? 2.286 2.424 8.316 1.00 75.81 81 PRO A O 1
ATOM 674 N N . PHE A 1 82 ? 3.540 2.946 6.535 1.00 82.31 82 PHE A N 1
ATOM 675 C CA . PHE A 1 82 ? 4.395 1.767 6.564 1.00 82.31 82 PHE A CA 1
ATOM 676 C C . PHE A 1 82 ? 5.796 2.121 7.055 1.00 82.31 82 PHE A C 1
ATOM 678 O O . PHE A 1 82 ? 6.341 3.182 6.739 1.00 82.31 82 PHE A O 1
ATOM 685 N N . LYS A 1 83 ? 6.395 1.228 7.845 1.00 82.25 83 LYS A N 1
ATOM 686 C CA . LYS A 1 83 ? 7.746 1.409 8.380 1.00 82.25 83 LYS A CA 1
ATOM 687 C C . LYS A 1 83 ? 8.774 0.988 7.329 1.00 82.25 83 LYS A C 1
ATOM 689 O O . LYS A 1 83 ? 9.290 -0.126 7.372 1.00 82.25 83 LYS A O 1
ATOM 694 N N . LEU A 1 84 ? 9.052 1.884 6.383 1.00 82.12 84 LEU A N 1
ATOM 695 C CA . LEU A 1 84 ? 10.047 1.681 5.329 1.00 82.12 84 LEU A CA 1
ATOM 696 C C . LEU A 1 84 ? 11.235 2.621 5.517 1.00 82.12 84 LEU A C 1
ATOM 698 O O . LEU A 1 84 ? 11.079 3.839 5.581 1.00 82.12 84 LEU A O 1
ATOM 702 N N . GLU A 1 85 ? 12.433 2.051 5.579 1.00 82.69 85 GLU A N 1
ATOM 703 C CA . GLU A 1 85 ? 13.674 2.821 5.616 1.00 82.69 85 GLU A CA 1
ATOM 704 C C . GLU A 1 85 ? 14.119 3.166 4.193 1.00 82.69 85 GLU A C 1
ATOM 706 O O . GLU A 1 85 ? 14.060 2.323 3.295 1.00 82.69 85 GLU A O 1
ATOM 711 N N . LYS A 1 86 ? 14.595 4.398 3.978 1.00 84.62 86 LYS A N 1
ATOM 712 C CA . LYS A 1 86 ? 15.227 4.780 2.709 1.00 84.62 86 LYS A CA 1
ATOM 713 C C . LYS A 1 86 ? 16.639 4.173 2.613 1.00 84.62 86 LYS A C 1
ATOM 715 O O . LYS A 1 86 ? 17.334 4.126 3.628 1.00 84.62 86 LYS A O 1
ATOM 720 N N . PRO A 1 87 ? 17.114 3.784 1.415 1.00 86.62 87 PRO A N 1
ATOM 721 C CA . PRO A 1 87 ? 16.380 3.722 0.146 1.00 86.62 87 PRO A CA 1
ATOM 722 C C . PRO A 1 87 ? 15.379 2.554 0.131 1.00 86.62 87 PRO A C 1
ATOM 724 O O . PRO A 1 87 ? 15.744 1.416 0.436 1.00 86.62 87 PRO A O 1
ATOM 727 N N . ILE A 1 88 ? 14.122 2.853 -0.212 1.00 89.25 88 ILE A N 1
ATOM 728 C CA . ILE A 1 88 ? 12.965 1.977 0.016 1.00 89.25 88 ILE A CA 1
ATOM 729 C C . ILE A 1 88 ? 13.125 0.700 -0.803 1.00 89.25 88 ILE A C 1
ATOM 731 O O . ILE A 1 88 ? 13.103 -0.398 -0.246 1.00 89.25 88 ILE A O 1
ATOM 735 N N . LEU A 1 89 ? 13.373 0.836 -2.108 1.00 90.38 89 LEU A N 1
ATOM 736 C CA . LEU A 1 89 ? 13.481 -0.311 -3.010 1.00 90.38 89 LEU A CA 1
ATOM 737 C C . LEU A 1 89 ? 14.597 -1.267 -2.594 1.00 90.38 89 LEU A C 1
ATOM 739 O O . LEU A 1 89 ? 14.382 -2.473 -2.518 1.00 90.38 89 LEU A O 1
ATOM 743 N N . LYS A 1 90 ? 15.782 -0.742 -2.261 1.00 89.25 90 LYS A N 1
ATOM 744 C CA . LYS A 1 90 ? 16.928 -1.561 -1.831 1.00 89.25 90 LYS A CA 1
ATOM 745 C C . LYS A 1 90 ? 16.586 -2.432 -0.624 1.00 89.25 90 LYS A C 1
ATOM 747 O O . LYS A 1 90 ? 17.037 -3.574 -0.554 1.00 89.25 90 LYS A O 1
ATOM 752 N N . ASN A 1 91 ? 15.837 -1.883 0.328 1.00 86.38 91 ASN A N 1
ATOM 753 C CA . ASN A 1 91 ? 15.442 -2.598 1.533 1.00 86.38 91 ASN A CA 1
ATOM 754 C C . ASN A 1 91 ? 14.350 -3.629 1.232 1.00 86.38 91 ASN A C 1
ATOM 756 O O . ASN A 1 91 ? 14.471 -4.772 1.669 1.00 86.38 91 ASN A O 1
ATOM 760 N N . LEU A 1 92 ? 13.360 -3.274 0.407 1.00 87.31 92 LEU A N 1
ATOM 761 C CA . LEU A 1 92 ? 12.305 -4.199 -0.009 1.00 87.31 92 LEU A CA 1
ATOM 762 C C . LEU A 1 92 ? 12.856 -5.388 -0.815 1.00 87.31 92 LEU A C 1
ATOM 764 O O . LEU A 1 92 ? 12.502 -6.534 -0.549 1.00 87.31 92 LEU A O 1
ATOM 768 N N . PHE A 1 93 ? 13.814 -5.164 -1.717 1.00 87.12 93 PHE A N 1
ATOM 769 C CA . PHE A 1 93 ? 14.473 -6.245 -2.464 1.00 87.12 93 PHE A CA 1
ATOM 770 C C . PHE A 1 93 ? 15.271 -7.221 -1.588 1.00 87.12 93 PHE A C 1
ATOM 772 O O . PHE A 1 93 ? 15.567 -8.332 -2.021 1.00 87.12 93 PHE A O 1
ATOM 779 N N . ARG A 1 94 ? 15.648 -6.821 -0.368 1.00 85.06 94 ARG A N 1
ATOM 780 C CA . ARG A 1 94 ? 16.370 -7.678 0.590 1.00 85.06 94 ARG A CA 1
ATOM 781 C C . ARG A 1 94 ? 15.446 -8.427 1.546 1.00 85.06 94 ARG A C 1
ATOM 783 O O . ARG A 1 94 ? 15.908 -9.321 2.250 1.00 85.06 94 ARG A O 1
ATOM 790 N N . SER A 1 95 ? 14.174 -8.049 1.608 1.00 80.38 95 SER A N 1
ATOM 791 C CA . SER A 1 95 ? 13.178 -8.703 2.457 1.00 80.38 95 SER A CA 1
ATOM 792 C C . SER A 1 95 ? 12.500 -9.889 1.775 1.00 80.38 95 SER A C 1
ATOM 794 O O . SER A 1 95 ? 12.606 -10.095 0.570 1.00 80.38 95 SER A O 1
ATOM 796 N N . GLN A 1 96 ? 11.799 -10.689 2.577 1.00 75.19 96 GLN A N 1
ATOM 797 C CA . GLN A 1 96 ? 11.176 -11.949 2.171 1.00 75.19 96 GLN A CA 1
ATOM 798 C C . GLN A 1 96 ? 9.820 -11.744 1.468 1.00 75.19 96 GLN A C 1
ATOM 800 O O . GLN A 1 96 ? 8.816 -12.325 1.877 1.00 75.19 96 GLN A O 1
ATOM 805 N N . TYR A 1 97 ? 9.760 -10.904 0.433 1.00 78.38 97 TYR A N 1
ATOM 806 C CA . TYR A 1 97 ? 8.549 -10.802 -0.389 1.00 78.38 97 TYR A CA 1
ATOM 807 C C . TYR A 1 97 ? 8.371 -12.052 -1.251 1.00 78.38 97 TYR A C 1
ATOM 809 O O . TYR A 1 97 ? 9.339 -12.649 -1.718 1.00 78.38 97 TYR A O 1
ATOM 817 N N . SER A 1 98 ? 7.115 -12.457 -1.441 1.00 73.50 98 SER A N 1
ATOM 818 C CA . SER A 1 98 ? 6.755 -13.663 -2.192 1.00 73.50 98 SER A CA 1
ATOM 819 C C . SER A 1 98 ? 7.006 -13.497 -3.691 1.00 73.50 98 SER A C 1
ATOM 821 O O . SER A 1 98 ? 7.430 -14.442 -4.353 1.00 73.50 98 SER A O 1
ATOM 823 N N . SER A 1 99 ? 6.771 -12.293 -4.211 1.00 82.88 99 SER A N 1
ATOM 824 C CA . SER A 1 99 ? 7.065 -11.913 -5.590 1.00 82.88 99 SER A CA 1
ATOM 825 C C . SER A 1 99 ? 7.179 -10.395 -5.731 1.00 82.88 99 SER A C 1
ATOM 827 O O . SER A 1 99 ? 6.761 -9.635 -4.848 1.00 82.88 99 SER A O 1
ATOM 829 N N . VAL A 1 100 ? 7.797 -9.972 -6.836 1.00 88.56 100 VAL A N 1
ATOM 830 C CA . VAL A 1 100 ? 7.932 -8.569 -7.229 1.00 88.56 100 VAL A CA 1
ATOM 831 C C . VAL A 1 100 ? 7.543 -8.443 -8.694 1.00 88.56 100 VAL A C 1
ATOM 833 O O . VAL A 1 100 ? 8.215 -9.020 -9.549 1.00 88.56 100 VAL A O 1
ATOM 836 N N . ASP A 1 101 ? 6.505 -7.660 -8.973 1.00 91.12 101 ASP A N 1
ATOM 837 C CA . ASP A 1 101 ? 6.132 -7.285 -10.338 1.00 91.12 101 ASP A CA 1
ATOM 838 C C . ASP A 1 101 ? 6.651 -5.888 -10.663 1.00 91.12 101 ASP A C 1
ATOM 840 O O . ASP A 1 101 ? 6.834 -5.049 -9.779 1.00 91.12 101 ASP A O 1
ATOM 844 N N . THR A 1 102 ? 6.907 -5.635 -11.944 1.00 92.38 102 THR A N 1
ATOM 845 C CA . THR A 1 102 ? 7.423 -4.350 -12.422 1.00 92.38 102 THR A CA 1
ATOM 846 C C . THR A 1 102 ? 6.589 -3.872 -13.598 1.00 92.38 102 THR A C 1
ATOM 848 O O . THR A 1 102 ? 6.455 -4.580 -14.592 1.00 92.38 102 THR A O 1
ATOM 851 N N . THR A 1 103 ? 6.052 -2.659 -13.492 1.00 93.75 103 THR A N 1
ATOM 852 C CA . THR A 1 103 ? 5.300 -2.000 -14.564 1.00 93.75 103 THR A CA 1
ATOM 853 C C . THR A 1 103 ? 6.021 -0.726 -14.979 1.00 93.75 103 THR A C 1
ATOM 855 O O . THR A 1 103 ? 6.305 0.124 -14.137 1.00 93.75 103 THR A O 1
ATOM 858 N N . LEU A 1 104 ? 6.310 -0.599 -16.273 1.00 92.44 104 LEU A N 1
ATOM 859 C CA . LEU A 1 104 ? 6.954 0.570 -16.872 1.00 92.44 104 LEU A CA 1
ATOM 860 C C . LEU A 1 104 ? 5.912 1.429 -17.588 1.00 92.44 104 LEU A C 1
ATOM 862 O O . LEU A 1 104 ? 5.018 0.892 -18.242 1.00 92.44 104 LEU A O 1
ATOM 866 N N . PHE A 1 105 ? 6.047 2.748 -17.508 1.00 91.69 105 PHE A N 1
ATOM 867 C CA . PHE A 1 105 ? 5.212 3.681 -18.263 1.00 91.69 105 PHE A CA 1
ATOM 868 C C . PHE A 1 105 ? 5.944 4.999 -18.511 1.00 91.69 105 PHE A C 1
ATOM 870 O O . PHE A 1 105 ? 6.887 5.350 -17.804 1.00 91.69 105 PHE A O 1
ATOM 877 N N . ASN A 1 106 ? 5.508 5.725 -19.538 1.00 91.44 106 ASN A N 1
ATOM 878 C CA . ASN A 1 106 ? 6.050 7.043 -19.844 1.00 91.44 106 ASN A CA 1
ATOM 879 C C . ASN A 1 106 ? 5.561 8.054 -18.803 1.00 91.44 106 ASN A C 1
ATOM 881 O O . ASN A 1 106 ? 4.364 8.102 -18.505 1.00 91.44 106 ASN A O 1
ATOM 885 N N . ASN A 1 107 ? 6.477 8.870 -18.283 1.00 90.12 107 ASN A N 1
ATOM 886 C CA . ASN A 1 107 ? 6.134 9.984 -17.413 1.00 90.12 107 ASN A CA 1
ATOM 887 C C . ASN A 1 107 ? 5.229 10.958 -18.180 1.00 90.12 107 ASN A C 1
ATOM 889 O O . ASN A 1 107 ? 5.504 11.301 -19.330 1.00 90.12 107 ASN A O 1
ATOM 893 N N . ARG A 1 108 ? 4.144 11.414 -17.548 1.00 88.69 108 ARG A N 1
ATOM 894 C CA . ARG A 1 108 ? 3.181 12.308 -18.209 1.00 88.69 108 ARG A CA 1
ATOM 895 C C . ARG A 1 108 ? 3.606 13.779 -18.269 1.00 88.69 108 ARG A C 1
ATOM 897 O O . ARG A 1 108 ? 2.979 14.548 -18.988 1.00 88.69 108 ARG A O 1
ATOM 904 N N . HIS A 1 109 ? 4.619 14.167 -17.498 1.00 89.75 109 HIS A N 1
ATOM 905 C CA . HIS A 1 109 ? 5.075 15.550 -17.326 1.00 89.75 109 HIS A CA 1
ATOM 906 C C . HIS A 1 109 ? 6.474 15.802 -17.905 1.00 89.75 109 HIS A C 1
ATOM 908 O O . HIS A 1 109 ? 6.832 16.952 -18.146 1.00 89.75 109 HIS A O 1
ATOM 914 N N . VAL A 1 110 ? 7.275 14.751 -18.106 1.00 91.00 110 VAL A N 1
ATOM 915 C CA . VAL A 1 110 ? 8.665 14.823 -18.569 1.00 91.00 110 VAL A CA 1
ATOM 916 C C . VAL A 1 110 ? 8.856 13.918 -19.781 1.00 91.00 110 VAL A C 1
ATOM 918 O O . VAL A 1 110 ? 8.849 12.690 -19.672 1.00 91.00 110 VAL A O 1
ATOM 921 N N . ASP A 1 111 ? 9.082 14.539 -20.936 1.00 93.06 111 ASP A N 1
ATOM 922 C CA . ASP A 1 111 ? 9.303 13.828 -22.192 1.00 93.06 111 ASP A CA 1
ATOM 923 C C . ASP A 1 111 ? 10.488 12.857 -22.101 1.00 93.06 111 ASP A C 1
ATOM 925 O O . ASP A 1 111 ? 11.562 13.185 -21.591 1.00 93.06 111 ASP A O 1
ATOM 929 N N . ASN A 1 112 ? 10.306 11.662 -22.667 1.00 92.06 112 ASN A N 1
ATOM 930 C CA . ASN A 1 112 ? 11.298 10.580 -22.720 1.00 92.06 112 ASN A CA 1
ATOM 931 C C . ASN A 1 112 ? 11.745 10.022 -21.356 1.00 92.06 112 ASN A C 1
ATOM 933 O O . ASN A 1 112 ? 12.695 9.238 -21.304 1.00 92.06 112 ASN A O 1
ATOM 937 N N . GLN A 1 113 ? 11.074 10.376 -20.259 1.00 93.31 113 GLN A N 1
ATOM 938 C CA . GLN A 1 113 ? 11.293 9.724 -18.974 1.00 93.31 113 GLN A CA 1
ATOM 939 C C . GLN A 1 113 ? 10.395 8.488 -18.850 1.00 93.31 113 GLN A C 1
ATOM 941 O O . GLN A 1 113 ? 9.189 8.553 -19.084 1.00 93.31 113 GLN A O 1
ATOM 946 N N . ILE A 1 114 ? 10.992 7.360 -18.460 1.00 93.31 114 ILE A N 1
ATOM 947 C CA . ILE A 1 114 ? 10.273 6.130 -18.119 1.00 93.31 114 ILE A CA 1
ATOM 948 C C . ILE A 1 114 ? 10.259 6.008 -16.600 1.00 93.31 114 ILE A C 1
ATOM 950 O O . ILE A 1 114 ? 11.317 5.926 -15.972 1.00 93.31 114 ILE A O 1
ATOM 954 N N . ASP A 1 115 ? 9.063 5.967 -16.030 1.00 94.06 115 ASP A N 1
ATOM 955 C CA . ASP A 1 115 ? 8.862 5.676 -14.618 1.00 94.06 115 ASP A CA 1
ATOM 956 C C . ASP A 1 115 ? 8.550 4.197 -14.417 1.00 94.06 115 ASP A C 1
ATOM 958 O O . ASP A 1 115 ? 8.230 3.450 -15.348 1.00 94.06 115 ASP A O 1
ATOM 962 N N . THR A 1 116 ? 8.689 3.750 -13.175 1.00 94.06 116 THR A N 1
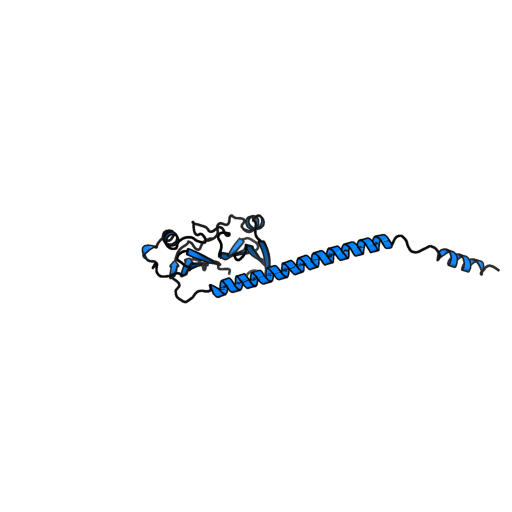ATOM 963 C CA . THR A 1 116 ? 8.497 2.351 -12.807 1.00 94.06 116 THR A CA 1
ATOM 964 C C . THR A 1 116 ? 7.649 2.236 -11.553 1.00 94.06 116 THR A C 1
ATOM 966 O O . THR A 1 116 ? 7.902 2.914 -10.560 1.00 94.06 116 THR A O 1
ATOM 969 N N . VAL A 1 117 ? 6.674 1.331 -11.567 1.00 94.94 117 VAL A N 1
ATOM 970 C CA . VAL A 1 117 ? 5.995 0.857 -10.358 1.00 94.94 117 VAL A CA 1
ATOM 971 C C . VAL A 1 117 ? 6.457 -0.561 -10.056 1.00 94.94 117 VAL A C 1
ATOM 973 O O . VAL A 1 117 ? 6.357 -1.448 -10.903 1.00 94.94 117 VAL A O 1
ATOM 976 N N . PHE A 1 118 ? 6.957 -0.758 -8.840 1.00 94.62 118 PHE A N 1
ATOM 977 C CA . PHE A 1 118 ? 7.317 -2.056 -8.282 1.00 94.62 118 PHE A CA 1
ATOM 978 C C . PHE A 1 118 ? 6.227 -2.514 -7.318 1.00 94.62 118 PHE A C 1
ATOM 980 O O . PHE A 1 118 ? 5.953 -1.814 -6.342 1.00 94.62 118 PHE A O 1
ATOM 987 N N . THR A 1 119 ? 5.649 -3.689 -7.544 1.00 94.19 119 THR A N 1
ATOM 988 C CA . THR A 1 119 ? 4.612 -4.266 -6.679 1.00 94.19 119 THR A CA 1
ATOM 989 C C . THR A 1 119 ? 5.194 -5.446 -5.915 1.00 94.19 119 THR A C 1
ATOM 991 O O . THR A 1 119 ? 5.411 -6.514 -6.480 1.00 94.19 119 THR A O 1
ATOM 994 N N . PHE A 1 120 ? 5.450 -5.257 -4.621 1.00 91.56 120 PHE A N 1
ATOM 995 C CA . PHE A 1 120 ? 5.956 -6.290 -3.718 1.00 91.56 120 PHE A CA 1
ATOM 996 C C . PHE A 1 120 ? 4.784 -6.980 -3.021 1.00 91.56 120 PHE A C 1
ATOM 998 O O . PHE A 1 120 ? 3.990 -6.318 -2.349 1.00 91.56 120 PHE A O 1
ATOM 1005 N N . LYS A 1 121 ? 4.676 -8.304 -3.153 1.00 88.50 121 LYS A N 1
ATOM 1006 C CA . LYS A 1 121 ? 3.548 -9.089 -2.626 1.00 88.50 121 LYS A CA 1
ATOM 1007 C C . LYS A 1 121 ? 3.961 -9.953 -1.436 1.00 88.50 121 LYS A C 1
ATOM 1009 O O . LYS A 1 121 ? 5.052 -10.528 -1.428 1.00 88.50 121 LYS A O 1
ATOM 1014 N N . TYR A 1 122 ? 3.083 -10.075 -0.442 1.00 86.06 122 TYR A N 1
ATOM 1015 C CA . TYR A 1 122 ? 3.254 -10.953 0.718 1.00 86.06 122 TYR A CA 1
ATOM 1016 C C . TYR A 1 122 ? 1.922 -11.622 1.070 1.00 86.06 122 TYR A C 1
ATOM 1018 O O . TYR A 1 122 ? 1.058 -11.007 1.695 1.00 86.06 122 TYR A O 1
ATOM 1026 N N . GLY A 1 123 ? 1.735 -12.883 0.669 1.00 83.50 123 GLY A N 1
ATOM 1027 C CA . GLY A 1 123 ? 0.432 -13.542 0.797 1.00 83.50 123 GLY A CA 1
ATOM 1028 C C . GLY A 1 123 ? -0.658 -12.722 0.096 1.00 83.50 123 GLY A C 1
ATOM 1029 O O . GLY A 1 123 ? -0.541 -12.440 -1.091 1.00 83.50 123 GLY A O 1
ATOM 1030 N N . SER A 1 124 ? -1.681 -12.299 0.841 1.00 82.25 124 SER A N 1
ATOM 1031 C CA . SER A 1 124 ? -2.754 -11.421 0.352 1.00 82.25 124 SER A CA 1
ATOM 1032 C C . SER A 1 124 ? -2.497 -9.917 0.538 1.00 82.25 124 SER A C 1
ATOM 1034 O O . SER A 1 124 ? -3.365 -9.120 0.201 1.00 82.25 124 SER A O 1
ATOM 1036 N N . SER A 1 125 ? -1.339 -9.516 1.065 1.00 87.31 125 SER A N 1
ATOM 1037 C CA . SER A 1 125 ? -0.928 -8.114 1.224 1.00 87.31 125 SER A CA 1
ATOM 1038 C C . SER A 1 125 ? -0.014 -7.673 0.072 1.00 87.31 125 SER A C 1
ATOM 1040 O O . SER A 1 125 ? 0.678 -8.496 -0.535 1.00 87.31 125 SER A O 1
ATOM 1042 N N . PHE A 1 126 ? 0.063 -6.369 -0.201 1.00 90.50 126 PHE A N 1
ATOM 1043 C CA . PHE A 1 126 ? 1.041 -5.820 -1.148 1.00 90.50 126 PHE A CA 1
ATOM 1044 C C . PHE A 1 126 ? 1.478 -4.397 -0.797 1.00 90.50 126 PHE A C 1
ATOM 1046 O O . PHE A 1 126 ? 0.810 -3.680 -0.053 1.00 90.50 126 PHE A O 1
ATOM 1053 N N . ILE A 1 127 ? 2.591 -3.971 -1.387 1.00 91.56 127 ILE A N 1
ATOM 1054 C CA . ILE A 1 127 ? 3.000 -2.570 -1.428 1.00 91.56 127 ILE A CA 1
ATOM 1055 C C . ILE A 1 127 ? 3.518 -2.202 -2.817 1.00 91.56 127 ILE A C 1
ATOM 1057 O O . ILE A 1 127 ? 4.325 -2.921 -3.404 1.00 91.56 127 ILE A O 1
ATOM 1061 N N . GLU A 1 128 ? 3.040 -1.079 -3.339 1.00 93.62 128 GLU A N 1
ATOM 1062 C CA . GLU A 1 128 ? 3.465 -0.509 -4.612 1.00 93.62 128 GLU A CA 1
ATOM 1063 C C . GLU A 1 128 ? 4.393 0.675 -4.370 1.00 93.62 128 GLU A C 1
ATOM 1065 O O . GLU A 1 128 ? 4.025 1.648 -3.705 1.00 93.62 128 GLU A O 1
ATOM 1070 N N . ILE A 1 129 ? 5.588 0.614 -4.949 1.00 93.38 129 ILE A N 1
ATOM 1071 C CA . ILE A 1 129 ? 6.566 1.696 -4.922 1.00 93.38 129 ILE A CA 1
ATOM 1072 C C . ILE A 1 129 ? 6.685 2.291 -6.315 1.00 93.38 129 ILE A C 1
ATOM 1074 O O . ILE A 1 129 ? 7.054 1.601 -7.261 1.00 93.38 129 ILE A O 1
ATOM 1078 N N . TYR A 1 130 ? 6.410 3.583 -6.423 1.00 92.81 130 TYR A N 1
ATOM 1079 C CA . TYR A 1 130 ? 6.687 4.371 -7.610 1.00 92.81 130 TYR A CA 1
ATOM 1080 C C . TYR A 1 130 ? 8.127 4.894 -7.571 1.00 92.81 130 TYR A C 1
ATOM 1082 O O . TYR A 1 130 ? 8.572 5.443 -6.560 1.00 92.81 130 TYR A O 1
ATOM 1090 N N . LYS A 1 131 ? 8.845 4.739 -8.682 1.00 92.62 131 LYS A N 1
ATOM 1091 C CA . LYS A 1 131 ? 10.213 5.209 -8.908 1.00 92.62 131 LYS A CA 1
ATOM 1092 C C . LYS A 1 131 ? 10.242 6.042 -10.185 1.00 92.62 131 LYS A C 1
ATOM 1094 O O . LYS A 1 131 ? 9.970 5.517 -11.262 1.00 92.62 131 LYS A O 1
ATOM 1099 N N . ASN A 1 132 ? 10.643 7.303 -10.058 1.00 91.56 132 ASN A N 1
ATOM 1100 C CA . ASN A 1 132 ? 11.031 8.141 -11.197 1.00 91.56 132 ASN A CA 1
ATOM 1101 C C . ASN A 1 132 ? 12.567 8.184 -11.316 1.00 91.56 132 ASN A C 1
ATOM 1103 O O . ASN A 1 132 ? 13.249 7.371 -10.699 1.00 91.56 132 ASN A O 1
ATOM 1107 N N . SER A 1 133 ? 13.165 9.113 -12.060 1.00 89.06 133 SER A N 1
ATOM 1108 C CA . SER A 1 133 ? 14.635 9.220 -12.154 1.00 89.06 133 SER A CA 1
ATOM 1109 C C . SER A 1 133 ? 15.329 9.511 -10.808 1.00 89.06 133 SER A C 1
ATOM 1111 O O . SER A 1 133 ? 16.404 8.974 -10.535 1.00 89.06 133 SER A O 1
ATOM 1113 N N . SER A 1 134 ? 14.692 10.272 -9.917 1.00 87.69 134 SER A N 1
ATOM 1114 C CA . SER A 1 134 ? 15.335 10.905 -8.755 1.00 87.69 134 SER A CA 1
ATOM 1115 C C . SER A 1 134 ? 14.821 10.416 -7.396 1.00 87.69 134 SER A C 1
ATOM 1117 O O . SER A 1 134 ? 15.540 10.480 -6.403 1.00 87.69 134 SER A O 1
ATOM 1119 N N . GLU A 1 135 ? 13.605 9.881 -7.335 1.00 90.25 135 GLU A N 1
ATOM 1120 C CA . GLU A 1 135 ? 12.861 9.677 -6.091 1.00 90.25 135 GLU A CA 1
ATOM 1121 C C . GLU A 1 135 ? 12.096 8.350 -6.071 1.00 90.25 135 GLU A C 1
ATOM 1123 O O . GLU A 1 135 ? 11.834 7.745 -7.113 1.00 90.25 135 GLU A O 1
ATOM 1128 N N . GLU A 1 136 ? 11.762 7.907 -4.857 1.00 90.75 136 GLU A N 1
ATOM 1129 C CA . GLU A 1 136 ? 10.992 6.702 -4.539 1.00 90.75 136 GLU A CA 1
ATOM 1130 C C . GLU A 1 136 ? 9.860 7.071 -3.580 1.00 90.75 136 GLU A C 1
ATOM 1132 O O . GLU A 1 136 ? 10.112 7.668 -2.526 1.00 90.75 136 GLU A O 1
ATOM 1137 N N . PHE A 1 137 ? 8.636 6.665 -3.911 1.00 88.75 137 PHE A N 1
ATOM 1138 C CA . PHE A 1 137 ? 7.446 6.937 -3.109 1.00 88.75 137 PHE A CA 1
ATOM 1139 C C . PHE A 1 137 ? 6.555 5.708 -3.003 1.00 88.75 137 PHE A C 1
ATOM 1141 O O . PHE A 1 137 ? 6.476 4.897 -3.923 1.00 88.75 137 PHE A O 1
ATOM 1148 N N . ILE A 1 138 ? 5.845 5.588 -1.885 1.00 90.06 138 ILE A N 1
ATOM 1149 C CA . ILE A 1 138 ? 4.788 4.589 -1.748 1.00 90.06 138 ILE A CA 1
ATOM 1150 C C . ILE A 1 138 ? 3.587 5.098 -2.548 1.00 90.06 138 ILE A C 1
ATOM 1152 O O . ILE A 1 138 ? 3.064 6.170 -2.255 1.00 90.06 138 ILE A O 1
ATOM 1156 N N . LYS A 1 139 ? 3.177 4.335 -3.560 1.00 91.00 139 LYS A N 1
ATOM 1157 C CA . LYS A 1 139 ? 2.009 4.613 -4.403 1.00 91.00 139 LYS A CA 1
ATOM 1158 C C . LYS A 1 139 ? 0.735 4.098 -3.751 1.00 91.00 139 LYS A C 1
ATOM 1160 O O . LYS A 1 139 ? -0.250 4.811 -3.624 1.00 91.00 139 LYS A O 1
ATOM 1165 N N . ASN A 1 140 ? 0.771 2.834 -3.360 1.00 92.12 140 ASN A N 1
ATOM 1166 C CA . ASN A 1 140 ? -0.355 2.117 -2.794 1.00 92.12 140 ASN A CA 1
ATOM 1167 C C . ASN A 1 140 ? 0.190 1.078 -1.809 1.00 92.12 140 ASN A C 1
ATOM 1169 O O . ASN A 1 140 ? 1.330 0.628 -1.934 1.00 92.12 140 ASN A O 1
ATOM 1173 N N . GLY A 1 141 ? -0.595 0.688 -0.821 1.00 90.50 141 GLY A N 1
ATOM 1174 C CA . GLY A 1 141 ? -0.292 -0.485 -0.026 1.00 90.50 141 GLY A CA 1
ATOM 1175 C C . GLY A 1 141 ? -1.539 -1.055 0.606 1.00 90.50 141 GLY A C 1
ATOM 1176 O O . GLY A 1 141 ? -2.397 -0.328 1.094 1.00 90.50 141 GLY A O 1
ATOM 1177 N N . PHE A 1 142 ? -1.611 -2.372 0.642 1.00 90.00 142 PHE A N 1
ATOM 1178 C CA . PHE A 1 142 ? -2.700 -3.105 1.248 1.00 90.00 142 PHE A CA 1
ATOM 1179 C C . PHE A 1 142 ? -2.141 -4.095 2.258 1.00 90.00 142 PHE A C 1
ATOM 1181 O O . PHE A 1 142 ? -1.210 -4.846 1.962 1.00 90.00 142 PHE A O 1
ATOM 1188 N N . SER A 1 143 ? -2.734 -4.113 3.446 1.00 88.50 143 SER A N 1
ATOM 1189 C CA . SER A 1 143 ? -2.443 -5.113 4.458 1.00 88.50 143 SER A CA 1
ATOM 1190 C C . SER A 1 143 ? -3.718 -5.662 5.082 1.00 88.50 143 SER A C 1
ATOM 1192 O O . SER A 1 143 ? -4.541 -4.920 5.623 1.00 88.50 143 SER A O 1
ATOM 1194 N N . ASN A 1 144 ? -3.838 -6.984 5.049 1.00 85.38 144 ASN A N 1
ATOM 1195 C CA . ASN A 1 144 ? -4.841 -7.772 5.763 1.00 85.38 144 ASN A CA 1
ATOM 1196 C C . ASN A 1 144 ? -4.191 -8.909 6.570 1.00 85.38 144 ASN A C 1
ATOM 1198 O O . ASN A 1 144 ? -4.798 -9.951 6.803 1.00 85.38 144 ASN A O 1
ATOM 1202 N N . SER A 1 145 ? -2.928 -8.729 6.950 1.00 83.12 145 SER A N 1
ATOM 1203 C CA . SER A 1 145 ? -2.191 -9.653 7.807 1.00 83.12 145 SER A CA 1
ATOM 1204 C C . SER A 1 145 ? -1.143 -8.894 8.624 1.00 83.12 145 SER A C 1
ATOM 1206 O O . SER A 1 145 ? -0.856 -7.721 8.378 1.00 83.12 145 SER A O 1
ATOM 1208 N N . ASP A 1 146 ? -0.548 -9.552 9.613 1.00 81.69 146 ASP A N 1
ATOM 1209 C CA . ASP A 1 146 ? 0.512 -9.005 10.475 1.00 81.69 146 ASP A CA 1
ATOM 1210 C C . ASP A 1 146 ? 1.888 -8.908 9.795 1.00 81.69 146 ASP A C 1
ATOM 1212 O O . ASP A 1 146 ? 2.884 -8.531 10.408 1.00 81.69 146 ASP A O 1
ATOM 1216 N N . THR A 1 147 ? 1.934 -9.224 8.508 1.00 74.75 147 THR A N 1
ATOM 1217 C CA . THR A 1 147 ? 3.156 -9.437 7.738 1.00 74.75 147 THR A CA 1
ATOM 1218 C C . THR A 1 147 ? 3.808 -8.142 7.276 1.00 74.75 147 THR A C 1
ATOM 1220 O O . THR A 1 147 ? 5.011 -8.097 7.011 1.00 74.75 147 THR A O 1
ATOM 1223 N N . LEU A 1 148 ? 3.023 -7.067 7.193 1.00 76.38 148 LEU A N 1
ATOM 1224 C CA . LEU A 1 148 ? 3.481 -5.776 6.721 1.00 76.38 148 LEU A CA 1
ATOM 1225 C C . LEU A 1 148 ? 3.674 -4.819 7.902 1.00 76.38 148 LEU A C 1
ATOM 1227 O O . LEU A 1 148 ? 2.734 -4.496 8.629 1.00 76.38 148 LEU A O 1
ATOM 1231 N N . ASN A 1 149 ? 4.918 -4.368 8.092 1.00 74.25 149 ASN A N 1
ATOM 1232 C CA . ASN A 1 149 ? 5.288 -3.501 9.207 1.00 74.25 149 ASN A CA 1
ATOM 1233 C C . ASN A 1 149 ? 4.699 -2.099 9.027 1.00 74.25 149 ASN A C 1
ATOM 1235 O O . ASN A 1 149 ? 5.080 -1.334 8.138 1.00 74.25 149 ASN A O 1
ATOM 1239 N N . LEU A 1 150 ? 3.794 -1.751 9.927 1.00 77.25 150 LEU A N 1
ATOM 1240 C CA . LEU A 1 150 ? 3.087 -0.479 9.954 1.00 77.25 150 LEU A CA 1
ATOM 1241 C C . LEU A 1 150 ? 3.780 0.481 10.929 1.00 77.25 150 LEU A C 1
ATOM 1243 O O . LEU A 1 150 ? 4.427 0.075 11.899 1.00 77.25 150 LEU A O 1
ATOM 1247 N N . ASN A 1 151 ? 3.707 1.772 10.633 1.00 80.88 151 ASN A N 1
ATOM 1248 C CA . ASN A 1 151 ? 4.376 2.810 11.399 1.00 80.88 151 ASN A CA 1
ATOM 1249 C C . ASN A 1 151 ? 3.506 3.285 12.575 1.00 80.88 151 ASN A C 1
ATOM 1251 O O . ASN A 1 151 ? 2.296 3.067 12.615 1.00 80.88 151 ASN A O 1
ATOM 1255 N N . ARG A 1 152 ? 4.133 3.958 13.547 1.00 78.25 152 ARG A N 1
ATOM 1256 C CA . ARG A 1 152 ? 3.460 4.624 14.679 1.00 78.25 152 ARG A CA 1
ATOM 1257 C C . ARG A 1 152 ? 2.520 3.720 15.502 1.00 78.25 152 ARG A C 1
ATOM 1259 O O . ARG A 1 152 ? 1.543 4.185 16.078 1.00 78.25 152 ARG A O 1
ATOM 1266 N N . GLY A 1 153 ? 2.824 2.424 15.577 1.00 79.38 153 GLY A N 1
ATOM 1267 C CA . GLY A 1 153 ? 2.107 1.463 16.424 1.00 79.38 153 GLY A CA 1
ATOM 1268 C C . GLY A 1 153 ? 0.777 0.951 15.863 1.00 79.38 153 GLY A C 1
ATOM 1269 O O . GLY A 1 153 ? 0.186 0.056 16.482 1.00 79.38 153 GLY A O 1
ATOM 1270 N N . LEU A 1 154 ? 0.342 1.455 14.699 1.00 84.44 154 LEU A N 1
ATOM 1271 C CA . LEU A 1 154 ? -0.735 0.848 13.920 1.00 84.44 154 LEU A CA 1
ATOM 1272 C C . LEU A 1 154 ? -0.307 -0.580 13.574 1.00 84.44 154 LEU A C 1
ATOM 1274 O O . LEU A 1 154 ? 0.847 -0.802 13.225 1.00 84.44 154 LEU A O 1
ATOM 1278 N N . ARG A 1 155 ? -1.191 -1.563 13.728 1.00 86.75 155 ARG A N 1
ATOM 1279 C CA . ARG A 1 155 ? -0.887 -2.955 13.376 1.00 86.75 155 ARG A CA 1
ATOM 1280 C C . ARG A 1 155 ? -2.154 -3.739 13.102 1.00 86.75 155 A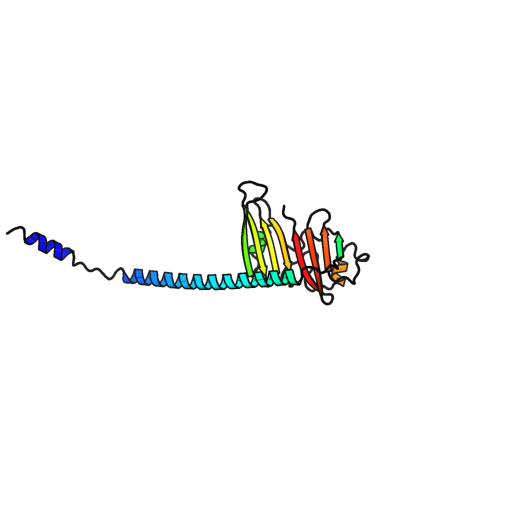RG A C 1
ATOM 1282 O O . ARG A 1 155 ? -3.170 -3.514 13.764 1.00 86.75 155 ARG A O 1
ATOM 1289 N N . TYR A 1 156 ? -2.067 -4.690 12.180 1.00 88.44 156 TYR A N 1
ATOM 1290 C CA . TYR A 1 156 ? -3.119 -5.679 11.982 1.00 88.44 156 TYR A CA 1
ATOM 1291 C C . TYR A 1 156 ? -3.502 -6.346 13.315 1.00 88.44 156 TYR A C 1
ATOM 1293 O O . TYR A 1 156 ? -2.659 -6.568 14.188 1.00 88.44 156 TYR A O 1
ATOM 1301 N N . GLY A 1 157 ? -4.793 -6.604 13.507 1.00 92.00 157 GLY A N 1
ATOM 1302 C CA . GLY A 1 157 ? -5.352 -7.207 14.714 1.00 92.00 157 GLY A CA 1
ATOM 1303 C C . GLY A 1 157 ? -5.365 -6.302 15.953 1.00 92.00 157 GLY A C 1
ATOM 1304 O O . GLY A 1 157 ? -5.777 -6.749 17.032 1.00 92.00 157 GLY A O 1
ATOM 1305 N N . MET A 1 158 ? -4.937 -5.034 15.865 1.00 92.81 158 MET A N 1
ATOM 1306 C CA . MET A 1 158 ? -5.041 -4.128 17.012 1.00 92.81 158 MET A CA 1
ATOM 1307 C C . MET A 1 158 ? -6.501 -3.872 17.386 1.00 92.81 158 MET A C 1
ATOM 1309 O O . MET A 1 158 ? -7.391 -3.891 16.534 1.00 92.81 158 MET A O 1
ATOM 1313 N N . SER A 1 159 ? -6.758 -3.640 18.675 1.00 94.69 159 SER A N 1
ATOM 1314 C CA . SER A 1 159 ? -8.110 -3.304 19.114 1.00 94.69 159 SER A CA 1
ATOM 1315 C C . SER A 1 159 ? -8.492 -1.904 18.636 1.00 94.69 159 SER A C 1
ATOM 1317 O O . SER A 1 159 ? -7.654 -1.002 18.590 1.00 94.69 159 SER A O 1
ATOM 1319 N N . LYS A 1 160 ? -9.775 -1.705 18.333 1.00 92.62 160 LYS A N 1
ATOM 1320 C CA . LYS A 1 160 ? -10.328 -0.382 18.016 1.00 92.62 160 LYS A CA 1
ATOM 1321 C C . LYS A 1 160 ? -10.054 0.634 19.123 1.00 92.62 160 LYS A C 1
ATOM 1323 O O . LYS A 1 160 ? -9.663 1.760 18.848 1.00 92.62 160 LYS A O 1
ATOM 1328 N N . THR A 1 161 ? -10.167 0.209 20.378 1.00 91.44 161 THR A N 1
ATOM 1329 C CA . THR A 1 161 ? -9.856 1.042 21.542 1.00 91.44 161 THR A CA 1
ATOM 1330 C C . THR A 1 161 ? -8.402 1.509 21.548 1.00 91.44 161 THR A C 1
ATOM 1332 O O . THR A 1 161 ? -8.139 2.665 21.859 1.00 91.44 161 THR A O 1
ATOM 1335 N N . ASP A 1 162 ? -7.448 0.642 21.204 1.00 91.62 162 ASP A N 1
ATOM 1336 C CA . ASP A 1 162 ? -6.037 1.034 21.136 1.00 91.62 162 ASP A CA 1
ATOM 1337 C C . ASP A 1 162 ? -5.740 1.899 19.916 1.00 91.62 162 ASP A C 1
ATOM 1339 O O . ASP A 1 162 ? -4.917 2.801 20.011 1.00 91.62 162 ASP A O 1
ATOM 1343 N N . PHE A 1 163 ? -6.435 1.670 18.800 1.00 90.94 163 PHE A N 1
ATOM 1344 C CA . PHE A 1 163 ? -6.351 2.529 17.622 1.00 90.94 163 PHE A CA 1
ATOM 1345 C C . PHE A 1 163 ? -6.803 3.955 17.942 1.00 90.94 163 PHE A C 1
ATOM 1347 O O . PHE A 1 163 ? -6.056 4.894 17.696 1.00 90.94 163 PHE A O 1
ATOM 1354 N N . LEU A 1 164 ? -7.971 4.120 18.569 1.00 89.75 164 LEU A N 1
ATOM 1355 C CA . LEU A 1 164 ? -8.491 5.439 18.934 1.00 89.75 164 LEU A CA 1
ATOM 1356 C C . LEU A 1 164 ? -7.549 6.191 19.888 1.00 89.75 164 LEU A C 1
ATOM 1358 O O . LEU A 1 164 ? -7.481 7.411 19.833 1.00 89.75 164 LEU A O 1
ATOM 1362 N N . LYS A 1 165 ? -6.770 5.491 20.725 1.00 88.56 165 LYS A N 1
ATOM 1363 C CA . LYS A 1 165 ? -5.747 6.124 21.581 1.00 88.56 165 LYS A CA 1
ATOM 1364 C C . LYS A 1 165 ? -4.560 6.704 20.802 1.00 88.56 165 LYS A C 1
ATOM 1366 O O . LYS A 1 165 ? -3.849 7.526 21.372 1.00 88.56 165 LYS A O 1
ATOM 1371 N N . LEU A 1 166 ? -4.312 6.262 19.565 1.00 85.75 166 LEU A N 1
ATOM 1372 C CA . LEU A 1 166 ? -3.245 6.807 18.714 1.00 85.75 166 LEU A CA 1
ATOM 1373 C C . LEU A 1 166 ? -3.622 8.162 18.105 1.00 85.75 166 LEU A C 1
ATOM 1375 O O . LEU A 1 166 ? -2.728 8.914 17.713 1.00 85.75 166 LEU A O 1
ATOM 1379 N N . LEU A 1 167 ? -4.924 8.452 18.036 1.00 85.06 167 LEU A N 1
ATOM 1380 C CA . LEU A 1 167 ? -5.472 9.649 17.414 1.00 85.06 167 LEU A CA 1
ATOM 1381 C C . LEU A 1 167 ? -5.412 10.842 18.371 1.00 85.06 167 LEU A C 1
ATOM 1383 O O . LEU A 1 167 ? -5.708 10.740 19.565 1.00 85.06 167 LEU A O 1
ATOM 1387 N N . SER A 1 168 ? -5.050 11.993 17.822 1.00 80.31 168 SER A N 1
ATOM 1388 C CA . SER A 1 168 ? -4.936 13.269 18.527 1.00 80.31 168 SER A CA 1
ATOM 1389 C C . SER A 1 168 ? -6.290 13.827 18.983 1.00 80.31 168 SER A C 1
ATOM 1391 O O . SER A 1 168 ? -6.361 14.493 20.013 1.00 80.31 168 SER A O 1
ATOM 1393 N N . ASN A 1 169 ? -7.374 13.508 18.271 1.00 77.94 169 ASN A N 1
ATOM 1394 C CA . ASN A 1 169 ? -8.735 14.002 18.509 1.00 77.94 169 ASN A CA 1
ATOM 1395 C C . ASN A 1 169 ? -9.716 12.900 18.962 1.00 77.94 169 ASN A C 1
ATOM 1397 O O . ASN A 1 169 ? -10.920 12.990 18.704 1.00 77.94 169 ASN A O 1
ATOM 1401 N N . LYS A 1 170 ? -9.214 11.868 19.651 1.00 77.06 170 LYS A N 1
ATOM 1402 C CA . LYS A 1 170 ? -9.954 10.646 20.025 1.00 77.06 170 LYS A CA 1
ATOM 1403 C C . LYS A 1 170 ? -11.351 10.870 20.627 1.00 77.06 170 LYS A C 1
ATOM 1405 O O . LYS A 1 170 ? -12.246 10.072 20.376 1.00 77.06 170 LYS A O 1
ATOM 1410 N N . ASP A 1 171 ? -11.547 11.942 21.398 1.00 76.62 171 ASP A N 1
ATOM 1411 C CA . ASP A 1 171 ? -12.796 12.198 22.131 1.00 76.62 171 ASP A CA 1
ATOM 1412 C C . ASP A 1 171 ? -13.936 12.675 21.210 1.00 76.62 171 ASP A C 1
ATOM 1414 O O . ASP A 1 171 ? -15.107 12.592 21.571 1.00 76.62 171 ASP A O 1
ATOM 1418 N N . SER A 1 172 ? -13.602 13.139 20.001 1.00 76.25 172 SER A N 1
ATOM 1419 C CA . SER A 1 172 ? -14.568 13.560 18.974 1.00 76.25 172 SER A CA 1
ATOM 1420 C C . SER A 1 172 ? -15.023 12.420 18.054 1.00 76.25 172 SER A C 1
ATOM 1422 O O . SER A 1 172 ? -15.932 12.596 17.244 1.00 76.25 172 SER A O 1
ATOM 1424 N N . ILE A 1 173 ? -14.405 11.242 18.175 1.00 81.44 173 ILE A N 1
ATOM 1425 C CA . ILE A 1 173 ? -14.599 10.125 17.255 1.00 81.44 173 ILE A CA 1
ATOM 1426 C C . ILE A 1 173 ? -15.538 9.102 17.885 1.00 81.44 173 ILE A C 1
ATOM 1428 O O . ILE A 1 173 ? -15.235 8.492 18.911 1.00 81.44 173 ILE A O 1
ATOM 1432 N N . SER A 1 174 ? -16.682 8.870 17.241 1.00 77.31 174 SER A N 1
ATOM 1433 C CA . SER A 1 174 ? -17.626 7.862 17.717 1.00 77.31 174 SER A CA 1
ATOM 1434 C C . SER A 1 174 ? -17.035 6.454 17.633 1.00 77.31 174 SER A C 1
ATOM 1436 O O . SER A 1 174 ? -16.576 5.9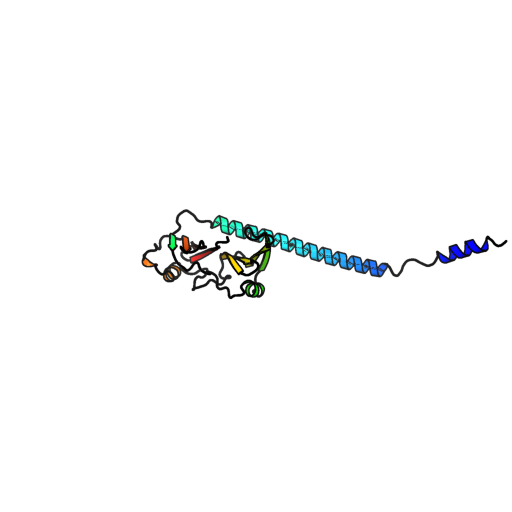98 16.583 1.00 77.31 174 SER A O 1
ATOM 1438 N N . ASN A 1 175 ? -17.152 5.707 18.732 1.00 77.94 175 ASN A N 1
ATOM 1439 C CA . ASN A 1 175 ? -16.776 4.299 18.780 1.00 77.94 175 ASN A CA 1
ATOM 1440 C C . ASN A 1 175 ? -17.824 3.370 18.125 1.00 77.94 175 ASN A C 1
ATOM 1442 O O . ASN A 1 175 ? -17.651 2.152 18.145 1.00 77.94 175 ASN A O 1
ATOM 1446 N N . SER A 1 176 ? -18.903 3.896 17.533 1.00 81.38 176 SER A N 1
ATOM 1447 C CA . SER A 1 176 ? -19.886 3.093 16.785 1.00 81.38 176 SER A CA 1
ATOM 1448 C C . SER A 1 176 ? -19.413 2.719 15.376 1.00 81.38 176 SER A C 1
ATOM 1450 O O . SER A 1 176 ? -19.762 1.648 14.890 1.00 81.38 176 SER A O 1
ATOM 1452 N N . HIS A 1 177 ? -18.580 3.543 14.733 1.00 85.56 177 HIS A N 1
ATOM 1453 C CA . HIS A 1 177 ? -18.197 3.354 13.327 1.00 85.56 177 HIS A CA 1
ATOM 1454 C C . HIS A 1 177 ? -17.066 2.347 13.170 1.00 85.5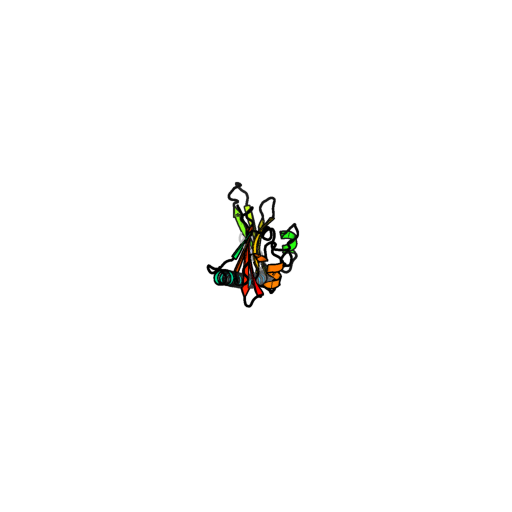6 177 HIS A C 1
ATOM 1456 O O . HIS A 1 177 ? -16.088 2.403 13.905 1.00 85.56 177 HIS A O 1
ATOM 1462 N N . ASN A 1 178 ? -17.155 1.432 12.212 1.00 90.50 178 ASN A N 1
ATOM 1463 C CA . ASN A 1 178 ? -16.130 0.397 12.009 1.00 90.50 178 ASN A CA 1
ATOM 1464 C C . ASN A 1 178 ? -15.134 0.723 10.897 1.00 90.50 178 ASN A C 1
ATOM 1466 O O . ASN A 1 178 ? -14.184 -0.021 10.681 1.00 90.50 178 ASN A O 1
ATOM 1470 N N . ASN A 1 179 ? -15.343 1.837 10.219 1.00 92.00 179 ASN A N 1
ATOM 1471 C CA . ASN A 1 179 ? -14.618 2.244 9.037 1.00 92.00 179 ASN A CA 1
ATOM 1472 C C . ASN A 1 179 ? -14.050 3.636 9.283 1.00 92.00 179 ASN A C 1
ATOM 1474 O O . ASN A 1 179 ? -14.797 4.557 9.626 1.00 92.00 179 ASN A O 1
ATOM 1478 N N . PHE A 1 180 ? -12.748 3.786 9.095 1.00 91.50 180 PHE A N 1
ATOM 1479 C CA . PHE A 1 180 ? -12.059 5.050 9.304 1.00 91.50 180 PHE A CA 1
ATOM 1480 C C . PHE A 1 180 ? -11.215 5.378 8.087 1.00 91.50 180 PHE A C 1
ATOM 1482 O O . PHE A 1 180 ? -10.536 4.505 7.553 1.00 91.50 180 PHE A O 1
ATOM 1489 N N . ARG A 1 181 ? -11.226 6.645 7.690 1.00 91.56 181 ARG A N 1
ATOM 1490 C CA . ARG A 1 181 ? -10.300 7.201 6.711 1.00 91.56 181 ARG A CA 1
ATOM 1491 C C . ARG A 1 181 ? -9.467 8.259 7.400 1.00 91.56 181 ARG A C 1
ATOM 1493 O O . ARG A 1 181 ? -10.004 9.275 7.827 1.00 91.56 181 ARG A O 1
ATOM 1500 N N . ILE A 1 182 ? -8.168 8.022 7.495 1.00 89.19 182 ILE A N 1
ATOM 1501 C CA . ILE A 1 182 ? -7.210 9.044 7.898 1.00 89.19 182 ILE A CA 1
ATOM 1502 C C . ILE A 1 182 ? -6.750 9.742 6.628 1.00 89.19 182 ILE A C 1
ATOM 1504 O O . ILE A 1 182 ? -6.114 9.116 5.780 1.00 89.19 182 ILE A O 1
ATOM 1508 N N . GLN A 1 183 ? -7.057 11.024 6.507 1.00 88.62 183 GLN A N 1
ATOM 1509 C CA . GLN A 1 183 ? -6.618 11.850 5.391 1.00 88.62 183 GLN A CA 1
ATOM 1510 C C . GLN A 1 183 ? -5.684 12.946 5.892 1.00 88.62 183 GLN A C 1
ATOM 1512 O O . GLN A 1 183 ? -5.804 13.417 7.025 1.00 88.62 183 GLN A O 1
ATOM 1517 N N . ASN A 1 184 ? -4.742 13.354 5.045 1.00 83.31 184 ASN A N 1
ATOM 1518 C CA . ASN A 1 184 ? -3.962 14.557 5.301 1.00 83.31 184 ASN A CA 1
ATOM 1519 C C . ASN A 1 184 ? -4.572 15.714 4.495 1.00 83.31 184 ASN A C 1
ATOM 1521 O O . ASN A 1 184 ? -4.660 15.609 3.279 1.00 83.31 184 ASN A O 1
ATOM 1525 N N . PRO A 1 185 ? -4.985 16.823 5.124 1.00 78.06 185 PRO A N 1
ATOM 1526 C CA . PRO A 1 185 ? -5.573 17.946 4.395 1.00 78.06 185 PRO A CA 1
ATOM 1527 C C . PRO A 1 185 ? -4.565 18.696 3.505 1.00 78.06 185 PRO A C 1
ATOM 1529 O O . PRO A 1 185 ? -4.972 19.430 2.611 1.00 78.06 185 PRO A O 1
ATOM 1532 N N . GLU A 1 186 ? -3.256 18.538 3.739 1.00 83.44 186 GLU A N 1
ATOM 1533 C CA . GLU A 1 186 ? -2.197 19.235 2.992 1.00 83.44 186 GLU A CA 1
ATOM 1534 C C . GLU A 1 186 ? -1.764 18.485 1.719 1.00 83.44 186 GLU A C 1
ATOM 1536 O O . GLU A 1 186 ? -1.180 19.091 0.823 1.00 83.44 186 GLU A O 1
ATOM 1541 N N . ILE A 1 187 ? -2.017 17.175 1.631 1.00 80.94 187 ILE A N 1
ATOM 1542 C CA . ILE A 1 187 ? -1.595 16.314 0.512 1.00 80.94 187 ILE A CA 1
ATOM 1543 C C . ILE A 1 187 ? -2.654 15.247 0.244 1.00 80.94 187 ILE A C 1
ATOM 1545 O O . ILE A 1 187 ? -3.238 14.713 1.177 1.00 80.94 187 ILE A O 1
ATOM 1549 N N . VAL A 1 188 ? -2.865 14.868 -1.017 1.00 84.12 188 VAL A N 1
ATOM 1550 C CA . VAL A 1 188 ? -3.925 13.917 -1.406 1.00 84.12 188 VAL A CA 1
ATOM 1551 C C . VAL A 1 188 ? -3.538 12.469 -1.046 1.00 84.12 188 VAL A C 1
ATOM 1553 O O . VAL A 1 188 ? -3.222 11.647 -1.893 1.00 84.12 188 VAL A O 1
ATOM 1556 N N . GLN A 1 189 ? -3.493 12.140 0.242 1.00 87.69 189 GLN A N 1
ATOM 1557 C CA . GLN A 1 189 ? -3.108 10.815 0.731 1.00 87.69 189 GLN A CA 1
ATOM 1558 C C . GLN A 1 189 ? -4.079 10.326 1.790 1.00 87.69 189 GLN A C 1
ATOM 1560 O O . GLN A 1 189 ? -4.348 11.033 2.767 1.00 87.69 189 GLN A O 1
ATOM 1565 N N . ASN A 1 190 ? -4.527 9.084 1.624 1.00 89.19 190 ASN A N 1
ATOM 1566 C CA . ASN A 1 190 ? -5.520 8.470 2.490 1.00 89.19 190 ASN A CA 1
ATOM 1567 C C . ASN A 1 190 ? -5.021 7.132 3.030 1.00 89.19 190 ASN A C 1
ATOM 1569 O O . ASN A 1 190 ? -4.386 6.352 2.323 1.00 89.19 190 ASN A O 1
ATOM 1573 N N . VAL A 1 191 ? -5.343 6.859 4.291 1.00 90.81 191 VAL A N 1
ATOM 1574 C CA . VAL A 1 191 ? -5.237 5.533 4.896 1.00 90.81 191 VAL A CA 1
ATOM 1575 C C . VAL A 1 191 ? -6.624 5.113 5.336 1.00 90.81 191 VAL A C 1
ATOM 1577 O O . VAL A 1 191 ? -7.201 5.672 6.267 1.00 90.81 191 VAL A O 1
ATOM 1580 N N . ASP A 1 192 ? -7.132 4.098 4.673 1.00 91.56 192 ASP A N 1
ATOM 1581 C CA . ASP A 1 192 ? -8.402 3.474 4.949 1.00 91.56 192 ASP A CA 1
ATOM 1582 C C . ASP A 1 192 ? -8.228 2.281 5.888 1.00 91.56 192 ASP A C 1
ATOM 1584 O O . ASP A 1 192 ? -7.366 1.423 5.692 1.00 91.56 192 ASP A O 1
ATOM 1588 N N . LEU A 1 193 ? -9.073 2.218 6.912 1.00 91.81 193 LEU A N 1
ATOM 1589 C CA . LEU A 1 193 ? -9.012 1.244 7.993 1.00 91.81 193 LEU A CA 1
ATOM 1590 C C . LEU A 1 193 ? -10.395 0.631 8.217 1.00 91.81 193 LEU A C 1
ATOM 1592 O O . LEU A 1 193 ? -11.386 1.355 8.330 1.00 91.81 193 LEU A O 1
ATOM 1596 N N . LYS A 1 194 ? -10.464 -0.696 8.352 1.00 92.31 194 LYS A N 1
ATOM 1597 C CA . LYS A 1 194 ? -11.708 -1.406 8.698 1.00 92.31 194 LYS A CA 1
ATOM 1598 C C . LYS A 1 194 ? -11.515 -2.294 9.912 1.00 92.31 194 LYS A C 1
ATOM 1600 O O . LYS A 1 194 ? -10.580 -3.095 9.981 1.00 92.31 194 LYS A O 1
ATOM 1605 N N . PHE A 1 195 ? -12.457 -2.184 10.836 1.00 93.00 195 PHE A N 1
ATOM 1606 C CA . PHE A 1 195 ? -12.543 -2.999 12.032 1.00 93.00 195 PHE A CA 1
ATOM 1607 C C . PHE A 1 195 ? -13.646 -4.047 11.885 1.00 93.00 195 PHE A C 1
ATOM 1609 O O . PHE A 1 195 ? -14.787 -3.722 11.564 1.00 93.00 195 PHE A O 1
ATOM 1616 N N . VAL A 1 196 ? -13.330 -5.305 12.178 1.00 91.69 196 VAL A N 1
ATOM 1617 C CA . VAL A 1 196 ? -14.309 -6.394 12.294 1.00 91.69 196 VAL A CA 1
ATOM 1618 C C . VAL A 1 196 ? -14.172 -6.981 13.688 1.00 91.69 196 VAL A C 1
ATOM 1620 O O . VAL A 1 196 ? -13.061 -7.192 14.163 1.00 91.69 196 VAL A O 1
ATOM 1623 N N . ASN A 1 197 ? -15.288 -7.182 14.395 1.00 93.06 197 ASN A N 1
ATOM 1624 C CA . ASN A 1 197 ? -15.277 -7.649 15.790 1.00 93.06 197 ASN A CA 1
ATOM 1625 C C . ASN A 1 197 ? -14.319 -6.830 16.688 1.00 93.06 197 ASN A C 1
ATOM 1627 O O . ASN A 1 197 ? -13.599 -7.375 17.524 1.00 93.06 197 ASN A O 1
ATOM 1631 N N . SER A 1 198 ? -14.287 -5.506 16.485 1.00 92.88 198 SER A N 1
ATOM 1632 C CA . SER A 1 198 ? -13.413 -4.555 17.195 1.00 92.88 198 SER A CA 1
ATOM 1633 C C . SER A 1 198 ? -11.903 -4.752 16.980 1.00 92.88 198 SER A C 1
ATOM 1635 O O . SER A 1 198 ? -11.100 -4.265 17.784 1.00 92.88 198 SER A O 1
ATOM 1637 N N . LYS A 1 199 ? -11.503 -5.427 15.897 1.00 94.75 199 LYS A N 1
ATOM 1638 C CA . LYS A 1 199 ? -10.110 -5.688 15.509 1.00 94.75 199 LYS A CA 1
ATOM 1639 C C . LYS A 1 199 ? -9.812 -5.124 14.125 1.00 94.75 199 LYS A C 1
ATOM 1641 O O . LYS A 1 199 ? -10.647 -5.245 13.236 1.00 94.75 199 LYS A O 1
ATOM 1646 N N . LEU A 1 200 ? -8.653 -4.485 13.962 1.00 92.50 200 LEU A N 1
ATOM 1647 C CA . LEU A 1 200 ? -8.212 -3.935 12.678 1.00 92.50 200 LEU A CA 1
ATOM 1648 C C . LEU A 1 200 ? -7.868 -5.071 11.710 1.00 92.50 200 LEU A C 1
ATOM 1650 O O . LEU A 1 200 ? -6.919 -5.807 11.951 1.00 92.50 200 LEU A O 1
ATOM 1654 N N . GLU A 1 201 ? -8.620 -5.198 10.624 1.00 91.62 201 GLU A N 1
ATOM 1655 C CA . GLU A 1 201 ? -8.524 -6.332 9.684 1.00 91.62 201 GLU A CA 1
ATOM 1656 C C . GLU A 1 201 ? -8.164 -5.887 8.261 1.00 91.62 201 GLU A C 1
ATOM 1658 O O . GLU A 1 201 ? -7.884 -6.697 7.382 1.00 91.62 201 GLU A O 1
ATOM 1663 N N . TYR A 1 202 ? -8.181 -4.582 8.014 1.00 90.94 202 TYR A N 1
ATOM 1664 C CA . TYR A 1 202 ? -7.951 -4.014 6.697 1.00 90.94 202 TYR A CA 1
ATOM 1665 C C . TYR A 1 202 ? -7.240 -2.684 6.845 1.00 90.94 202 TYR A C 1
ATOM 1667 O O . TYR A 1 202 ? -7.689 -1.823 7.608 1.00 90.94 202 TYR A O 1
ATOM 1675 N N . ILE A 1 203 ? -6.160 -2.526 6.092 1.00 90.75 203 ILE A N 1
ATOM 1676 C CA . ILE A 1 203 ? -5.429 -1.277 5.954 1.00 90.75 203 ILE A CA 1
ATOM 1677 C C . ILE A 1 203 ? -5.154 -1.091 4.472 1.00 90.75 203 ILE A C 1
ATOM 1679 O O . ILE A 1 203 ? -4.525 -1.949 3.855 1.00 90.75 203 ILE A O 1
ATOM 1683 N N . HIS A 1 204 ? -5.603 0.021 3.913 1.00 91.38 204 HIS A N 1
ATOM 1684 C CA . HIS A 1 204 ? -5.331 0.388 2.532 1.00 91.38 204 HIS A CA 1
ATOM 1685 C C . HIS A 1 204 ? -4.822 1.819 2.488 1.00 91.38 204 HIS A C 1
ATOM 1687 O O . HIS A 1 204 ? -5.475 2.737 2.967 1.00 91.38 204 HIS A O 1
ATOM 1693 N N . PHE A 1 205 ? -3.623 1.997 1.962 1.00 91.06 205 PHE A N 1
ATOM 1694 C CA . PHE A 1 205 ? -3.007 3.292 1.763 1.00 91.06 205 PHE A CA 1
ATOM 1695 C C . PHE A 1 205 ? -3.064 3.648 0.290 1.00 91.06 205 PHE A C 1
ATOM 1697 O O . PHE A 1 205 ? -2.560 2.898 -0.538 1.00 91.06 205 PHE A O 1
ATOM 1704 N N . GLU A 1 206 ? -3.584 4.827 -0.007 1.00 89.69 206 GLU A N 1
ATOM 1705 C CA . GLU A 1 206 ? -3.592 5.395 -1.343 1.00 89.69 206 GLU A CA 1
ATOM 1706 C C . GLU A 1 206 ? -2.799 6.702 -1.320 1.00 89.69 206 GLU A C 1
ATOM 1708 O O . GLU A 1 206 ? -3.182 7.679 -0.666 1.00 89.69 206 GLU A O 1
ATOM 1713 N N . GLY A 1 207 ? -1.650 6.692 -1.992 1.00 87.00 207 GLY A N 1
ATOM 1714 C CA . GLY A 1 207 ? -0.805 7.861 -2.170 1.00 87.00 207 GLY A CA 1
ATOM 1715 C C . GLY A 1 207 ? -1.178 8.626 -3.437 1.00 87.00 207 GLY A C 1
ATOM 1716 O O . GLY A 1 207 ? -1.479 8.025 -4.467 1.00 87.00 207 GLY A O 1
ATOM 1717 N N . TYR A 1 208 ? -1.102 9.957 -3.389 1.00 76.31 208 TYR A N 1
ATOM 1718 C CA . TYR A 1 208 ? -1.148 10.770 -4.602 1.00 76.31 208 TYR A CA 1
ATOM 1719 C C . TYR A 1 208 ? 0.092 10.529 -5.453 1.00 76.31 208 TYR A C 1
ATOM 1721 O O . TYR A 1 208 ? 1.218 10.638 -4.959 1.00 76.31 208 TYR A O 1
ATOM 1729 N N . LEU A 1 209 ? -0.123 10.298 -6.741 1.00 67.00 209 LEU A N 1
ATOM 1730 C CA . LEU A 1 209 ? 0.904 10.447 -7.757 1.00 67.00 209 LEU A CA 1
ATOM 1731 C C . LEU A 1 209 ? 0.372 11.407 -8.812 1.00 67.00 209 LEU A C 1
ATOM 1733 O O . LEU A 1 209 ? -0.606 11.093 -9.494 1.00 67.00 209 LEU A O 1
ATOM 1737 N N . ASP A 1 210 ? 1.011 12.573 -8.911 1.00 59.88 210 ASP A N 1
ATOM 1738 C CA . ASP A 1 210 ? 0.879 13.439 -10.079 1.00 59.88 210 ASP A CA 1
ATOM 1739 C C . ASP A 1 210 ? 1.802 12.919 -11.184 1.00 59.88 210 ASP A C 1
ATOM 1741 O O . ASP A 1 210 ? 3.036 13.045 -11.058 1.00 59.88 210 ASP A O 1
#

Radius of gyration: 30.43 Å; chains: 1; bounding box: 66×63×94 Å